Protein AF-X1PNC0-F1 (afdb_monomer)

Sequence (185 aa):
IKYILDLAVHTAISERPGPVLLDIPTNIQKIDIDPDGLEGYQPKPPSYDLALVKEQIDQFIADYKKAERPVILIGGGIWSARAAYLARELGAWLKAPCLPTWNAIDIFTSDYEYYRGRVGTFGGPGRNFAIQNSDLLLAIGTRISGRITGGYVESFARVAKKYIVDVDMALLYPHLQQVRGDVNI

Foldseek 3Di:
DQAVVLVQVCQCQPFDHDHDDDDDDPVRVPDDDDPVPDDHHDDDPDDDPVVVVVVLVVVLVVVLVVWPQEEEEEELQCVSVVNLVVVLVVCVVSVHQYEYEPNCQVSDDPPRPNHPYHAFPPTDPVSQVSQLPTQAYEYAQDLCDCRRCPPCNCSGSVNHQFEYEGSDVCSQDQVSRSRGHPHYD

Solvent-accessible surface area (backbone atoms only — not comparable to full-atom values): 10505 Å² total; per-residue (Å²): 109,52,27,61,52,45,42,45,53,45,57,26,67,39,87,69,61,47,93,70,89,84,88,77,59,68,72,68,74,69,55,88,78,65,76,88,80,51,63,66,54,79,83,76,78,89,84,73,65,63,68,59,49,49,51,53,50,55,51,48,54,59,49,56,75,70,42,90,39,46,35,38,38,37,19,40,42,33,64,80,66,70,35,50,66,58,54,50,49,50,37,62,75,68,68,30,45,33,28,24,29,80,72,22,49,80,63,56,46,95,87,40,89,43,47,57,51,43,39,24,77,91,27,52,70,74,30,45,48,52,47,34,68,12,46,25,36,44,34,36,28,54,80,64,45,61,63,48,43,45,95,54,53,75,55,51,34,58,69,28,52,28,37,36,34,49,82,46,63,66,70,56,37,64,90,68,28,81,66,64,55,79,41,64,77

pLDDT: mean 93.65, std 4.08, range [78.06, 98.62]

Structure (mmCIF, N/CA/C/O backbone):
data_AF-X1PNC0-F1
#
_entry.id   AF-X1PNC0-F1
#
loop_
_atom_site.group_PDB
_atom_site.id
_atom_site.type_symbol
_atom_site.label_atom_id
_atom_site.label_alt_id
_atom_site.label_comp_id
_atom_site.label_asym_id
_atom_site.label_entity_id
_atom_site.label_seq_id
_atom_site.pdbx_PDB_ins_code
_atom_site.Cartn_x
_atom_site.Cartn_y
_atom_site.Cartn_z
_atom_site.occupancy
_atom_site.B_iso_or_equiv
_atom_site.auth_seq_id
_atom_site.auth_comp_id
_atom_site.auth_asym_id
_atom_site.auth_atom_id
_atom_site.pdbx_PDB_model_num
ATOM 1 N N . ILE A 1 1 ? 18.160 1.885 -27.671 1.00 89.88 1 ILE A N 1
ATOM 2 C CA . ILE A 1 1 ? 17.220 0.731 -27.680 1.00 89.88 1 ILE A CA 1
ATOM 3 C C . ILE A 1 1 ? 17.210 0.049 -26.318 1.00 89.88 1 ILE A C 1
ATOM 5 O O . ILE A 1 1 ? 16.198 0.162 -25.640 1.00 89.88 1 ILE A O 1
ATOM 9 N N . LYS A 1 2 ? 18.330 -0.551 -25.881 1.00 94.25 2 LYS A N 1
ATOM 10 C CA . LYS A 1 2 ? 18.452 -1.232 -24.580 1.00 94.25 2 LYS A CA 1
ATOM 11 C C . LYS A 1 2 ? 17.922 -0.407 -23.401 1.00 94.25 2 LYS A C 1
ATOM 13 O O . LYS A 1 2 ? 17.027 -0.877 -22.718 1.00 94.25 2 LYS A O 1
ATOM 18 N N . TYR A 1 3 ? 18.371 0.841 -23.247 1.00 96.25 3 TYR A N 1
ATOM 19 C CA . TYR A 1 3 ? 17.859 1.757 -22.220 1.00 96.25 3 TYR A CA 1
ATOM 20 C C . TYR A 1 3 ? 16.323 1.814 -22.134 1.00 96.25 3 TYR A C 1
ATOM 22 O O . TYR A 1 3 ? 15.767 1.665 -21.055 1.00 96.25 3 TYR A O 1
ATOM 30 N N . ILE A 1 4 ? 15.625 2.009 -23.259 1.00 95.75 4 ILE A N 1
ATOM 31 C CA . ILE A 1 4 ? 14.158 2.149 -23.271 1.00 95.75 4 ILE A CA 1
ATOM 32 C C . ILE A 1 4 ? 13.472 0.823 -22.933 1.00 95.75 4 ILE A C 1
ATOM 34 O O . ILE A 1 4 ? 12.462 0.826 -22.237 1.00 95.75 4 ILE A O 1
ATOM 38 N N . LEU A 1 5 ? 14.023 -0.305 -23.389 1.00 94.75 5 LEU A N 1
ATOM 39 C CA . LEU A 1 5 ? 13.506 -1.630 -23.047 1.00 94.75 5 LEU A CA 1
ATOM 40 C C . LEU A 1 5 ? 13.687 -1.924 -21.553 1.00 94.75 5 LEU A C 1
ATOM 42 O O . LEU A 1 5 ? 12.731 -2.320 -20.891 1.00 94.75 5 LEU A O 1
ATOM 46 N N . ASP A 1 6 ? 14.882 -1.669 -21.018 1.00 96.12 6 ASP A N 1
ATOM 47 C CA . ASP A 1 6 ? 15.197 -1.851 -19.600 1.00 96.12 6 ASP A CA 1
ATOM 48 C C . ASP A 1 6 ? 14.326 -0.926 -18.725 1.00 96.12 6 ASP A C 1
ATOM 50 O O . ASP A 1 6 ? 13.777 -1.370 -17.717 1.00 96.12 6 ASP A O 1
ATOM 54 N N . LEU A 1 7 ? 14.131 0.334 -19.137 1.00 96.00 7 LEU A N 1
ATOM 55 C CA . LEU A 1 7 ? 13.221 1.276 -18.480 1.00 96.00 7 LEU A CA 1
ATOM 56 C C . LEU A 1 7 ? 11.776 0.771 -18.513 1.00 96.00 7 LEU A C 1
ATOM 58 O O . LEU A 1 7 ? 11.107 0.803 -17.489 1.00 96.00 7 LEU A O 1
ATOM 62 N N . ALA A 1 8 ? 11.295 0.277 -19.656 1.00 96.62 8 ALA A N 1
ATOM 63 C CA . ALA A 1 8 ? 9.932 -0.230 -19.782 1.00 96.62 8 ALA A C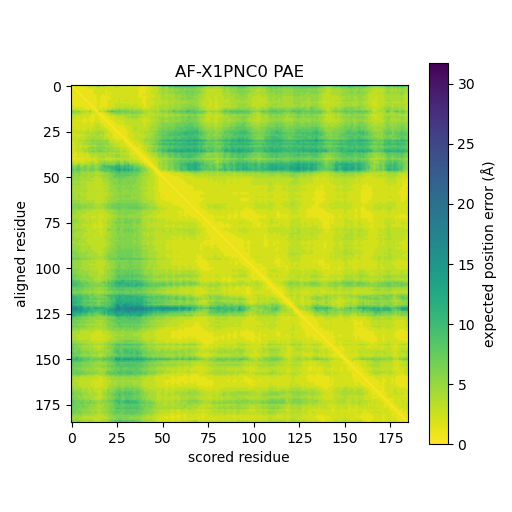A 1
ATOM 64 C C . ALA A 1 8 ? 9.682 -1.437 -18.872 1.00 96.62 8 ALA A C 1
ATOM 66 O O . ALA A 1 8 ? 8.660 -1.488 -18.189 1.00 96.62 8 ALA A O 1
ATOM 67 N N . VAL A 1 9 ? 10.631 -2.381 -18.823 1.00 96.06 9 VAL A N 1
ATOM 68 C CA . VAL A 1 9 ? 10.573 -3.511 -17.888 1.00 96.06 9 VAL A CA 1
ATOM 69 C C . VAL A 1 9 ? 10.583 -3.000 -16.455 1.00 96.06 9 VAL A C 1
ATOM 71 O O . VAL A 1 9 ? 9.735 -3.415 -15.671 1.00 96.06 9 VAL A O 1
ATOM 74 N N . HIS A 1 10 ? 11.498 -2.085 -16.119 1.00 94.81 10 HIS A N 1
ATOM 75 C CA . HIS A 1 10 ? 11.589 -1.514 -14.781 1.00 94.81 10 HIS A CA 1
ATOM 76 C C . HIS A 1 10 ? 10.267 -0.860 -14.363 1.00 94.81 10 HIS A C 1
ATOM 78 O O . HIS A 1 10 ? 9.706 -1.260 -13.350 1.00 94.81 10 HIS A O 1
ATOM 84 N N . THR A 1 11 ? 9.725 0.057 -15.166 1.00 93.12 11 THR A N 1
ATOM 85 C CA . THR A 1 11 ? 8.446 0.737 -14.910 1.00 93.12 11 THR A CA 1
ATOM 86 C C . THR A 1 11 ? 7.276 -0.238 -14.784 1.00 93.12 11 THR A C 1
ATOM 88 O O . THR A 1 11 ? 6.377 -0.008 -13.982 1.00 93.12 11 THR A O 1
ATOM 91 N N . ALA A 1 12 ? 7.269 -1.340 -15.540 1.00 95.12 12 ALA A N 1
ATOM 92 C CA . ALA A 1 12 ? 6.191 -2.322 -15.463 1.00 95.12 12 ALA A CA 1
ATOM 93 C C . ALA A 1 12 ? 6.165 -3.098 -14.134 1.00 95.12 12 ALA A C 1
ATOM 95 O O . ALA A 1 12 ? 5.108 -3.603 -13.747 1.00 95.12 12 ALA A O 1
ATOM 96 N N . ILE A 1 13 ? 7.309 -3.218 -13.447 1.00 91.94 13 ILE A N 1
ATOM 97 C CA . ILE A 1 13 ? 7.470 -4.091 -12.271 1.00 91.94 13 ILE A CA 1
ATOM 98 C C . ILE A 1 13 ? 7.859 -3.360 -10.980 1.00 91.94 13 ILE A C 1
ATOM 100 O O . ILE A 1 13 ? 7.823 -3.984 -9.919 1.00 91.94 13 ILE A O 1
ATOM 104 N N . SER A 1 14 ? 8.266 -2.091 -11.042 1.00 88.94 14 SER A N 1
ATOM 105 C CA . SER A 1 14 ? 8.662 -1.296 -9.875 1.00 88.94 14 SER A CA 1
ATOM 106 C C . SER A 1 14 ? 7.495 -0.493 -9.299 1.00 88.94 14 SER A C 1
ATOM 108 O O . SER A 1 14 ? 6.485 -0.290 -9.969 1.00 88.94 14 SER A O 1
ATOM 110 N N . GLU A 1 15 ? 7.633 -0.072 -8.034 1.00 84.69 15 GLU A N 1
ATOM 111 C CA . GLU A 1 15 ? 6.670 0.738 -7.265 1.00 84.69 15 GLU A CA 1
ATOM 112 C C . GLU A 1 15 ? 5.231 0.206 -7.331 1.00 84.69 15 GLU A C 1
ATOM 114 O O . GLU A 1 15 ? 4.815 -0.616 -6.509 1.00 84.69 15 GLU A O 1
ATOM 119 N N . ARG A 1 16 ? 4.483 0.651 -8.344 1.00 87.81 16 ARG A N 1
ATOM 120 C CA . ARG A 1 16 ? 3.124 0.241 -8.659 1.00 87.81 16 ARG A CA 1
ATOM 121 C C . ARG A 1 16 ? 3.086 -0.472 -10.020 1.00 87.81 16 ARG A C 1
ATOM 123 O O . ARG A 1 16 ? 2.829 0.177 -11.036 1.00 87.81 16 ARG A O 1
ATOM 130 N N . PRO A 1 17 ? 3.262 -1.809 -10.038 1.00 90.38 17 PRO A N 1
ATOM 131 C CA . PRO A 1 17 ? 3.319 -2.590 -11.267 1.00 90.38 17 PRO A CA 1
ATOM 132 C C . PRO A 1 17 ? 2.088 -2.415 -12.159 1.00 90.38 17 PRO A C 1
ATOM 134 O O . PRO A 1 17 ? 0.948 -2.348 -11.681 1.00 90.38 17 PRO A O 1
ATOM 137 N N . GLY A 1 18 ? 2.316 -2.399 -13.469 1.00 92.56 18 GLY A N 1
ATOM 138 C CA . GLY A 1 18 ? 1.277 -2.171 -14.464 1.00 92.56 18 GLY A CA 1
ATOM 139 C C . GLY A 1 18 ? 1.774 -2.341 -15.901 1.00 92.56 18 GLY A C 1
ATOM 140 O O . GLY A 1 18 ? 2.966 -2.524 -16.136 1.00 92.56 18 GLY A O 1
ATOM 141 N N . PRO A 1 19 ? 0.862 -2.318 -16.885 1.00 96.00 19 PRO A N 1
ATOM 142 C CA . PRO A 1 19 ? 1.237 -2.451 -18.285 1.00 96.00 19 PRO A CA 1
ATOM 143 C C . PRO A 1 19 ? 2.011 -1.221 -18.774 1.00 96.00 19 PRO A C 1
ATOM 145 O O . PRO A 1 19 ? 1.644 -0.086 -18.471 1.00 96.00 19 PRO A O 1
ATOM 148 N N . VAL A 1 20 ? 3.030 -1.459 -19.601 1.00 96.88 20 VAL A N 1
ATOM 149 C CA . VAL A 1 20 ? 3.777 -0.423 -20.324 1.00 96.88 20 VAL A CA 1
ATOM 150 C C . VAL A 1 20 ? 3.598 -0.652 -21.819 1.00 96.88 20 VAL A C 1
ATOM 152 O O . VAL A 1 20 ? 3.783 -1.765 -22.310 1.00 96.88 20 VAL A O 1
ATOM 155 N N . LEU A 1 21 ? 3.221 0.402 -22.541 1.00 96.88 21 LEU A N 1
ATOM 156 C CA . LEU A 1 21 ? 3.116 0.392 -23.996 1.00 96.88 21 LEU A CA 1
ATOM 157 C C . LEU A 1 21 ? 4.391 0.986 -24.596 1.00 96.88 21 LEU A C 1
ATOM 159 O O . LEU A 1 21 ? 4.780 2.099 -24.247 1.00 96.88 21 LEU A O 1
ATOM 163 N N . LEU A 1 22 ? 5.002 0.256 -25.524 1.00 95.81 22 LEU A N 1
ATOM 164 C CA . LEU A 1 22 ? 6.093 0.746 -26.356 1.00 95.81 22 LEU A CA 1
ATOM 165 C C . LEU A 1 22 ? 5.618 0.830 -27.800 1.00 95.81 22 LEU A C 1
ATOM 167 O O . LEU A 1 22 ? 5.148 -0.162 -28.353 1.00 95.81 22 LEU A O 1
ATOM 171 N N . ASP A 1 23 ? 5.786 1.999 -28.405 1.00 96.12 23 ASP A N 1
ATOM 172 C CA . ASP A 1 23 ? 5.627 2.181 -29.842 1.00 96.12 23 ASP A CA 1
ATOM 173 C C . ASP A 1 23 ? 7.016 2.326 -30.472 1.00 96.12 23 ASP A C 1
ATOM 175 O O . ASP A 1 23 ? 7.804 3.188 -30.074 1.00 96.12 23 ASP A O 1
ATOM 179 N N . ILE A 1 24 ? 7.354 1.429 -31.400 1.00 94.12 24 ILE A N 1
ATOM 180 C CA . ILE A 1 24 ? 8.693 1.338 -31.989 1.00 94.12 24 ILE A CA 1
ATOM 181 C C . ILE A 1 24 ? 8.567 1.550 -33.499 1.00 94.12 24 ILE A C 1
ATOM 183 O O . ILE A 1 24 ? 8.050 0.673 -34.193 1.00 94.12 24 ILE A O 1
ATOM 187 N N . PRO A 1 25 ? 9.082 2.661 -34.048 1.00 95.94 25 PRO A N 1
ATOM 188 C CA . PRO A 1 25 ? 9.041 2.918 -35.483 1.00 95.94 25 PRO A CA 1
ATOM 189 C C . PRO A 1 25 ? 9.730 1.817 -36.303 1.00 95.94 25 PRO A C 1
ATOM 191 O O . PRO A 1 25 ? 10.791 1.312 -35.932 1.00 95.94 25 PRO A O 1
ATOM 194 N N . THR A 1 26 ? 9.170 1.466 -37.464 1.00 97.12 26 THR A N 1
ATOM 195 C CA . THR A 1 26 ? 9.672 0.360 -38.302 1.00 97.12 26 THR A CA 1
ATOM 196 C C . THR A 1 26 ? 11.120 0.547 -38.763 1.00 97.12 26 THR A C 1
ATOM 198 O O . THR A 1 26 ? 11.843 -0.433 -38.910 1.00 97.12 26 THR A O 1
ATOM 201 N N . ASN A 1 27 ? 11.573 1.784 -38.982 1.00 95.88 27 ASN A N 1
ATOM 202 C CA . ASN A 1 27 ? 12.969 2.061 -39.334 1.00 95.88 27 ASN A CA 1
ATOM 203 C C . ASN A 1 27 ? 13.937 1.710 -38.192 1.00 95.88 27 ASN A C 1
ATOM 205 O O . AS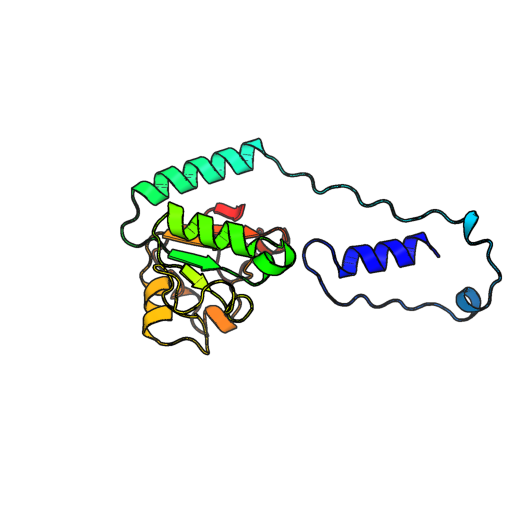N A 1 27 ? 15.034 1.241 -38.466 1.00 95.88 27 ASN A O 1
ATOM 209 N N . ILE A 1 28 ? 13.519 1.877 -36.932 1.00 93.44 28 ILE A N 1
ATOM 210 C CA . ILE A 1 28 ? 14.301 1.471 -35.755 1.00 93.44 28 ILE A CA 1
ATOM 211 C C . ILE A 1 28 ? 14.261 -0.048 -35.565 1.00 93.44 28 ILE A C 1
ATOM 213 O O . ILE A 1 28 ? 15.242 -0.628 -35.125 1.00 93.44 28 ILE A O 1
ATOM 217 N N . GLN A 1 29 ? 13.162 -0.715 -35.928 1.00 92.44 29 GLN A N 1
ATOM 218 C CA . GLN A 1 29 ? 13.077 -2.182 -35.853 1.00 92.44 29 GLN A CA 1
ATOM 219 C C . GLN A 1 29 ? 13.965 -2.898 -36.882 1.00 92.44 29 GLN A C 1
ATOM 221 O O . GLN A 1 29 ? 14.317 -4.055 -36.681 1.00 92.44 29 GLN A O 1
ATOM 226 N N . LYS A 1 30 ? 14.280 -2.239 -38.003 1.00 95.75 30 LYS A N 1
ATOM 227 C CA . LYS A 1 30 ? 15.013 -2.829 -39.136 1.00 95.75 30 LYS A CA 1
ATOM 228 C C . LYS A 1 30 ? 16.506 -2.508 -39.156 1.00 95.75 30 LYS A C 1
ATOM 230 O O . LYS A 1 30 ? 17.195 -2.993 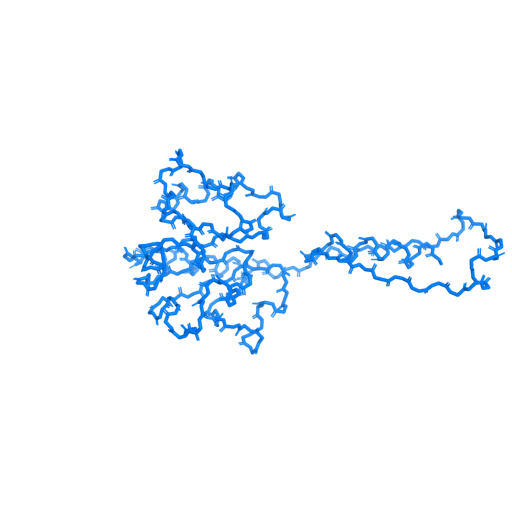-40.046 1.00 95.75 30 LYS A O 1
ATOM 235 N N . ILE A 1 31 ? 16.982 -1.644 -38.265 1.00 95.06 31 ILE A N 1
ATOM 236 C CA . ILE A 1 31 ? 18.391 -1.256 -38.234 1.00 95.06 31 ILE A CA 1
ATOM 237 C C . ILE A 1 31 ? 19.216 -2.346 -37.544 1.00 95.06 31 ILE A C 1
ATOM 239 O O . ILE A 1 31 ? 18.822 -2.849 -36.492 1.00 95.06 31 ILE A O 1
ATOM 243 N N . ASP A 1 32 ? 20.367 -2.682 -38.120 1.00 95.44 32 ASP A N 1
ATOM 244 C CA . ASP A 1 32 ? 21.346 -3.531 -37.447 1.00 95.44 32 ASP A CA 1
ATOM 245 C C . ASP A 1 32 ? 21.992 -2.759 -36.292 1.00 95.44 32 ASP A C 1
ATOM 247 O O . ASP A 1 32 ? 22.323 -1.575 -36.411 1.00 95.44 32 ASP A O 1
ATOM 251 N N . ILE A 1 33 ? 22.167 -3.434 -35.160 1.00 92.94 33 ILE A N 1
ATOM 252 C CA . ILE A 1 33 ? 22.773 -2.870 -33.955 1.00 92.94 33 ILE A CA 1
ATOM 253 C C . ILE A 1 33 ? 23.813 -3.826 -33.390 1.00 92.94 33 ILE A C 1
ATOM 255 O O . ILE A 1 33 ? 23.684 -5.038 -33.534 1.00 92.94 33 ILE A O 1
ATOM 259 N N . ASP A 1 34 ? 24.800 -3.267 -32.697 1.00 95.38 34 ASP A N 1
ATOM 260 C CA . ASP A 1 34 ? 25.672 -4.004 -31.786 1.00 95.38 34 ASP A CA 1
ATOM 261 C C . ASP A 1 34 ? 25.021 -4.019 -30.387 1.00 95.38 34 ASP A C 1
ATOM 263 O O . ASP A 1 34 ? 24.960 -2.963 -29.749 1.00 95.38 34 ASP A O 1
ATOM 267 N N . PRO A 1 35 ? 24.479 -5.156 -29.906 1.00 90.75 35 PRO A N 1
ATOM 268 C CA . PRO A 1 35 ? 23.802 -5.222 -28.612 1.00 90.75 35 PRO A CA 1
ATOM 269 C C . PRO A 1 35 ? 24.731 -4.962 -27.423 1.00 90.75 35 PRO A C 1
ATOM 271 O O . PRO A 1 35 ? 24.269 -4.431 -26.409 1.00 90.75 35 PRO A O 1
ATOM 274 N N . ASP A 1 36 ? 26.012 -5.312 -27.550 1.00 93.75 36 ASP A N 1
ATOM 275 C CA . ASP A 1 36 ? 26.991 -5.227 -26.463 1.00 93.75 36 ASP A CA 1
ATOM 276 C C . ASP A 1 36 ? 27.461 -3.782 -26.238 1.00 93.75 36 ASP A C 1
ATOM 278 O O . ASP A 1 36 ? 27.840 -3.408 -25.128 1.00 93.75 36 ASP A O 1
ATOM 282 N N . GLY A 1 37 ? 27.362 -2.936 -27.268 1.00 93.69 37 GLY A N 1
ATOM 283 C CA . GLY A 1 37 ? 27.675 -1.507 -27.203 1.00 93.69 37 GLY A CA 1
ATOM 284 C C . GLY A 1 37 ? 26.554 -0.614 -26.652 1.00 93.69 37 GLY A C 1
ATOM 285 O O . GLY A 1 37 ? 26.721 0.606 -26.595 1.00 93.69 37 GLY A O 1
ATOM 286 N N . LEU A 1 38 ? 25.394 -1.167 -26.277 1.00 94.25 38 LEU A N 1
ATOM 287 C CA . LEU A 1 38 ? 24.247 -0.366 -25.840 1.00 94.25 38 LEU A CA 1
ATOM 288 C C . LEU A 1 38 ? 24.252 -0.082 -24.335 1.00 94.25 38 LEU A C 1
ATOM 290 O O . LEU A 1 38 ? 24.338 -0.984 -23.505 1.00 94.25 38 LEU A O 1
ATOM 294 N N . GLU A 1 39 ? 24.005 1.178 -23.977 1.00 95.62 39 GLU A N 1
ATOM 295 C CA . GLU A 1 39 ? 23.781 1.572 -22.587 1.00 95.62 39 GLU A CA 1
ATOM 296 C C . GLU A 1 39 ? 22.411 1.078 -22.083 1.00 95.62 39 GLU A C 1
ATOM 298 O O . GLU A 1 39 ? 21.371 1.249 -22.736 1.00 95.62 39 GLU A O 1
ATOM 303 N N . GLY A 1 40 ? 22.424 0.431 -20.916 1.00 95.44 40 GLY A N 1
ATOM 304 C CA . GLY A 1 40 ? 21.229 -0.024 -20.207 1.00 95.44 40 GLY A CA 1
ATOM 305 C C . GLY A 1 40 ? 20.684 1.020 -19.241 1.00 95.44 40 GLY A C 1
ATOM 306 O O . GLY A 1 40 ?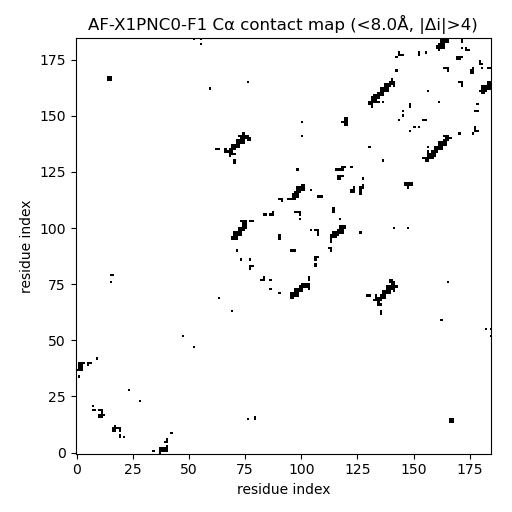 21.400 1.913 -18.792 1.00 95.44 40 GLY A O 1
ATOM 307 N N . TYR A 1 41 ? 19.408 0.891 -18.889 1.00 96.25 41 TYR A N 1
ATOM 308 C CA . TYR A 1 41 ? 18.830 1.710 -17.827 1.00 96.25 41 TYR A CA 1
ATOM 309 C C . TYR A 1 41 ? 19.314 1.209 -16.462 1.00 96.25 41 TYR A C 1
ATOM 311 O O . TYR A 1 41 ? 19.214 0.021 -16.158 1.00 96.25 41 TYR A O 1
ATOM 319 N N . GLN A 1 42 ? 19.820 2.124 -15.635 1.00 94.38 42 GLN A N 1
ATOM 320 C CA . GLN A 1 42 ? 20.235 1.843 -14.263 1.00 94.38 42 GLN A CA 1
ATOM 321 C C . GLN A 1 42 ? 19.222 2.468 -13.295 1.00 94.38 42 GLN A C 1
ATOM 323 O O . GLN A 1 42 ? 19.197 3.698 -13.160 1.00 94.38 42 GLN A O 1
ATOM 328 N N . PRO A 1 43 ? 18.363 1.666 -12.639 1.00 89.94 43 PRO A N 1
ATOM 329 C CA . PRO A 1 43 ? 17.396 2.193 -11.690 1.00 89.94 43 PRO A CA 1
ATOM 330 C C . PRO A 1 43 ? 18.108 2.820 -10.496 1.00 89.94 43 PRO A C 1
ATOM 332 O O . PRO A 1 43 ? 19.052 2.255 -9.940 1.00 89.94 43 PRO A O 1
ATOM 335 N N . LYS A 1 44 ? 17.622 3.984 -10.065 1.00 87.12 44 LYS A N 1
ATOM 336 C CA . LYS A 1 44 ? 18.033 4.548 -8.780 1.00 87.12 44 LYS A CA 1
ATOM 337 C C . LYS A 1 44 ? 17.245 3.841 -7.677 1.00 87.12 44 LYS A C 1
ATOM 339 O O . LYS A 1 44 ? 16.034 3.685 -7.832 1.00 87.12 44 LYS A O 1
ATOM 344 N N . PRO A 1 45 ? 17.892 3.409 -6.581 1.00 81.00 45 PRO A N 1
ATOM 345 C CA . PRO A 1 45 ? 17.151 2.886 -5.446 1.00 81.00 45 PRO A CA 1
ATOM 346 C C . PRO A 1 45 ? 16.209 3.977 -4.919 1.00 81.00 45 PRO A C 1
ATOM 348 O O . PRO A 1 45 ? 16.587 5.156 -4.929 1.00 81.00 45 PRO A O 1
ATOM 351 N N . PRO A 1 46 ? 15.000 3.613 -4.467 1.00 78.50 46 PRO A N 1
ATOM 352 C CA . PRO A 1 46 ? 14.119 4.579 -3.840 1.00 78.50 46 PRO A CA 1
ATOM 353 C C . PRO A 1 46 ? 14.810 5.170 -2.607 1.00 78.50 46 PRO A C 1
ATOM 355 O O . PRO A 1 46 ? 15.502 4.471 -1.861 1.00 78.50 46 PRO A O 1
ATOM 358 N N . SER A 1 47 ? 14.646 6.476 -2.419 1.00 84.19 47 SER A N 1
ATOM 359 C CA . SER A 1 47 ? 15.164 7.196 -1.262 1.00 84.19 47 SER A CA 1
ATOM 360 C C . SER A 1 47 ? 13.990 7.593 -0.383 1.00 84.19 47 SER A C 1
ATOM 362 O O . SER A 1 47 ? 13.075 8.273 -0.840 1.00 84.19 47 SER A O 1
ATOM 364 N N . TYR A 1 48 ? 14.029 7.146 0.867 1.00 85.88 48 TYR A N 1
ATOM 365 C CA . TYR A 1 48 ? 13.044 7.482 1.885 1.00 85.88 48 TYR A CA 1
ATOM 366 C C . TYR A 1 48 ? 13.724 8.290 2.984 1.00 85.88 48 TYR A C 1
ATOM 368 O O . TYR A 1 48 ? 14.863 7.994 3.360 1.00 85.88 48 TYR A O 1
ATOM 376 N N . ASP A 1 49 ? 13.017 9.272 3.536 1.00 92.81 49 ASP A N 1
ATOM 377 C CA . ASP A 1 49 ? 13.440 9.920 4.773 1.00 92.81 49 ASP A CA 1
ATOM 378 C C . ASP A 1 49 ? 13.172 8.968 5.947 1.00 92.81 49 ASP A C 1
ATOM 380 O O . ASP A 1 49 ? 12.092 8.939 6.535 1.00 92.81 49 ASP A O 1
ATOM 384 N N . LEU A 1 50 ? 14.164 8.133 6.264 1.00 93.31 50 LEU A N 1
ATOM 385 C CA . LEU A 1 50 ? 14.046 7.127 7.320 1.00 93.31 50 LEU A CA 1
ATOM 386 C C . LEU A 1 50 ? 13.858 7.744 8.712 1.00 93.31 50 LEU A C 1
ATOM 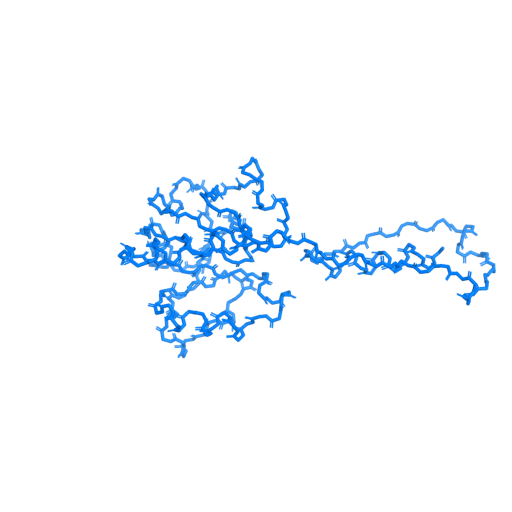388 O O . LEU A 1 50 ? 13.304 7.083 9.591 1.00 93.31 50 LEU A O 1
ATOM 392 N N . ALA A 1 51 ? 14.309 8.985 8.926 1.00 96.75 51 ALA A N 1
ATOM 393 C CA . ALA A 1 51 ? 14.095 9.680 10.189 1.00 96.75 51 ALA A CA 1
ATOM 394 C C . ALA A 1 51 ? 12.619 10.068 10.335 1.00 96.75 51 ALA A C 1
ATOM 396 O O . ALA A 1 51 ? 12.016 9.769 11.367 1.00 96.75 51 ALA A O 1
ATOM 397 N N . LEU A 1 52 ? 12.026 10.626 9.273 1.00 96.06 52 LEU A N 1
ATOM 398 C CA . LEU A 1 52 ? 10.597 10.934 9.224 1.00 96.06 52 LEU A CA 1
ATOM 399 C C . LEU A 1 52 ? 9.736 9.670 9.351 1.00 96.06 52 LEU A C 1
ATOM 401 O O . LEU A 1 52 ? 8.821 9.633 10.170 1.00 96.06 52 LEU A O 1
ATOM 405 N N . VAL A 1 53 ? 10.058 8.605 8.607 1.00 96.12 53 VAL A N 1
ATOM 406 C CA . VAL A 1 53 ? 9.331 7.325 8.697 1.00 96.12 53 VAL A CA 1
ATOM 407 C C . VAL A 1 53 ? 9.376 6.778 10.125 1.00 96.12 53 VAL A C 1
ATOM 409 O O . VAL A 1 53 ? 8.358 6.329 10.653 1.00 96.12 53 VAL A O 1
ATOM 412 N N . LYS A 1 54 ? 10.535 6.852 10.792 1.00 97.44 54 LYS A N 1
ATOM 413 C CA . LYS A 1 54 ? 10.661 6.428 12.190 1.00 97.44 54 LYS A CA 1
ATOM 414 C C . LYS A 1 54 ? 9.781 7.270 13.120 1.00 97.44 54 LYS A C 1
ATOM 416 O O . LYS A 1 54 ? 9.098 6.696 13.963 1.00 97.44 54 LYS A O 1
ATOM 421 N N . GLU A 1 55 ? 9.768 8.593 12.964 1.00 98.25 55 GLU A N 1
ATOM 422 C CA . GLU A 1 55 ? 8.903 9.487 13.747 1.00 98.25 55 GLU A CA 1
ATOM 423 C C . GLU A 1 55 ? 7.418 9.133 13.568 1.00 98.25 55 GLU A C 1
ATOM 425 O O . GLU A 1 55 ? 6.674 9.015 14.543 1.00 98.25 55 GLU A O 1
ATOM 430 N N . GLN A 1 56 ? 6.988 8.885 12.329 1.00 98.12 56 GLN A N 1
ATOM 431 C CA . GLN A 1 56 ? 5.609 8.511 12.015 1.00 98.12 56 GLN A CA 1
ATOM 432 C C . GLN A 1 56 ? 5.223 7.148 12.606 1.00 98.12 56 GLN A C 1
ATOM 434 O O . GLN A 1 56 ? 4.101 6.988 13.094 1.00 98.12 56 GLN A O 1
ATOM 439 N N . ILE A 1 57 ? 6.148 6.180 12.610 1.00 97.75 57 ILE A N 1
ATOM 440 C CA . ILE A 1 57 ? 5.964 4.878 13.267 1.00 97.75 57 ILE A CA 1
ATOM 441 C C . ILE A 1 57 ? 5.880 5.045 14.790 1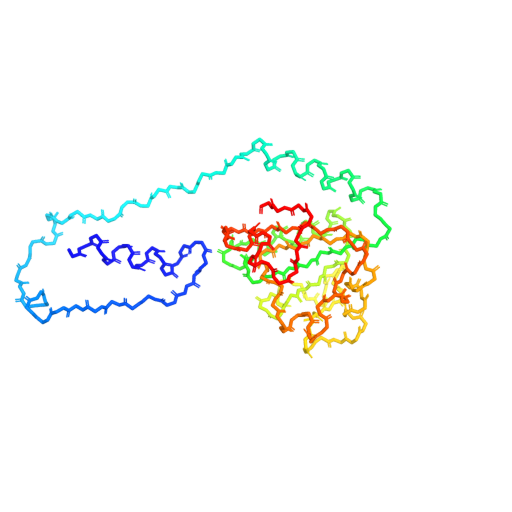.00 97.75 57 ILE A C 1
ATOM 443 O O . ILE A 1 57 ? 4.984 4.473 15.412 1.00 97.75 57 ILE A O 1
ATOM 447 N N . ASP A 1 58 ? 6.754 5.847 15.401 1.00 98.25 58 ASP A N 1
ATOM 448 C CA . ASP A 1 58 ? 6.720 6.119 16.844 1.00 98.25 58 ASP A CA 1
ATOM 449 C C . ASP A 1 58 ? 5.386 6.784 17.242 1.00 98.25 58 ASP A C 1
ATOM 451 O O . ASP A 1 58 ? 4.752 6.397 18.231 1.00 98.25 58 ASP A O 1
ATOM 455 N N . GLN A 1 59 ? 4.904 7.721 16.419 1.00 98.62 59 GLN A N 1
ATOM 456 C CA . GLN A 1 59 ? 3.600 8.362 16.578 1.00 98.62 59 GLN A CA 1
ATOM 457 C C . GLN A 1 59 ? 2.445 7.359 16.420 1.00 98.62 59 GLN A C 1
ATOM 459 O O . GLN A 1 59 ? 1.521 7.367 17.235 1.00 98.62 59 GLN A O 1
ATOM 464 N N . PHE A 1 60 ? 2.499 6.464 15.425 1.00 98.56 60 PHE A N 1
ATOM 465 C CA . PHE A 1 60 ? 1.523 5.378 15.276 1.00 98.56 60 PHE A CA 1
ATOM 466 C C . PHE A 1 60 ? 1.472 4.497 16.527 1.00 98.56 60 PHE A C 1
ATOM 468 O O . PHE A 1 60 ? 0.390 4.231 17.039 1.00 98.56 60 PHE A O 1
ATOM 475 N N . ILE A 1 61 ? 2.624 4.080 17.061 1.00 98.12 61 ILE A N 1
ATOM 476 C CA . ILE A 1 61 ? 2.697 3.235 18.262 1.00 98.12 61 ILE A CA 1
ATOM 477 C C . ILE A 1 61 ? 2.089 3.953 19.477 1.00 98.12 61 ILE A C 1
ATOM 479 O O . ILE A 1 61 ? 1.402 3.324 20.288 1.00 98.12 61 ILE A O 1
ATOM 483 N N . ALA A 1 62 ? 2.324 5.260 19.621 1.00 98.44 62 ALA A N 1
ATOM 484 C CA . ALA A 1 62 ? 1.751 6.057 20.703 1.00 98.44 62 ALA A CA 1
ATOM 485 C C . ALA A 1 62 ? 0.219 6.154 20.618 1.00 98.44 62 ALA A C 1
ATOM 487 O O . ALA A 1 62 ? -0.453 6.064 21.650 1.00 98.44 62 ALA A O 1
ATOM 488 N N . ASP A 1 63 ? -0.330 6.306 19.413 1.00 98.50 63 ASP A N 1
ATOM 489 C CA . ASP A 1 63 ? -1.778 6.361 19.192 1.00 98.50 63 ASP A CA 1
ATOM 490 C C . ASP A 1 63 ? -2.423 4.976 19.282 1.00 98.50 63 ASP A C 1
ATOM 492 O O . ASP A 1 63 ? -3.484 4.831 19.884 1.00 98.50 63 ASP A O 1
ATOM 496 N N . TYR A 1 64 ? -1.739 3.936 18.801 1.00 98.44 64 TYR A N 1
ATOM 497 C CA . TYR A 1 64 ? -2.164 2.543 18.918 1.00 98.44 64 TYR A CA 1
ATOM 498 C C . TYR A 1 64 ? -2.388 2.128 20.372 1.00 98.44 64 TYR A C 1
ATOM 500 O O . TYR A 1 64 ? -3.391 1.498 20.688 1.00 98.44 64 TYR A O 1
ATOM 508 N N . LYS A 1 65 ? -1.501 2.544 21.284 1.00 97.88 65 LYS A N 1
ATOM 509 C CA . LYS A 1 65 ? -1.640 2.277 22.727 1.00 97.88 65 LYS A CA 1
ATOM 510 C C . LYS A 1 65 ? -2.874 2.924 23.368 1.00 97.88 65 LYS A C 1
ATOM 512 O O . LYS A 1 65 ? -3.252 2.512 24.460 1.00 97.88 65 LYS A O 1
ATOM 517 N N . LYS A 1 66 ? -3.457 3.947 22.737 1.00 98.12 66 LYS A N 1
ATOM 518 C CA . LYS A 1 66 ? -4.646 4.668 23.221 1.00 98.12 66 LYS A CA 1
ATOM 519 C C . LYS A 1 66 ? -5.927 4.248 22.497 1.00 98.12 66 LYS A C 1
ATOM 521 O O . LYS A 1 66 ? -7.006 4.596 22.962 1.00 98.12 66 LYS A O 1
ATOM 526 N N . ALA A 1 67 ? -5.806 3.561 21.364 1.00 98.19 67 ALA A N 1
ATOM 527 C CA . ALA A 1 67 ? -6.934 3.145 20.548 1.00 98.19 67 ALA A CA 1
ATOM 528 C C . ALA A 1 67 ? -7.715 2.015 21.232 1.00 98.19 67 ALA A C 1
ATOM 530 O O . ALA A 1 67 ? -7.140 1.023 21.681 1.00 98.19 67 ALA A O 1
ATOM 531 N N . GLU A 1 68 ? -9.037 2.140 21.268 1.00 97.75 68 GLU A N 1
ATOM 532 C CA . GLU A 1 68 ? -9.946 1.108 21.766 1.00 97.75 68 GLU A CA 1
ATOM 533 C C . GLU A 1 68 ? -10.377 0.152 20.649 1.00 97.75 68 GLU A C 1
ATOM 535 O O . GLU A 1 68 ? -10.689 -1.013 20.901 1.00 97.75 68 GLU A O 1
ATOM 540 N N . ARG A 1 69 ? -10.430 0.638 19.402 1.00 97.19 69 ARG A N 1
ATOM 541 C CA . ARG A 1 69 ? -10.925 -0.107 18.236 1.00 97.19 69 ARG A CA 1
ATOM 542 C C . ARG A 1 69 ? -9.977 0.030 17.032 1.00 97.19 69 ARG A C 1
ATOM 544 O O . ARG A 1 69 ? -10.436 0.431 15.954 1.00 97.19 69 ARG A O 1
ATOM 551 N N . PRO A 1 70 ? -8.680 -0.319 17.171 1.00 97.88 70 PRO A N 1
ATOM 552 C CA . PRO A 1 70 ? -7.742 -0.239 16.065 1.00 97.88 70 PRO A CA 1
ATOM 553 C C . PRO A 1 70 ? -8.056 -1.288 14.996 1.00 97.88 70 PRO A C 1
ATOM 555 O O . PRO A 1 70 ? -8.468 -2.410 15.290 1.00 97.88 70 PRO A O 1
ATOM 558 N N . VAL A 1 71 ? -7.824 -0.932 13.738 1.00 97.31 71 VAL A N 1
ATOM 559 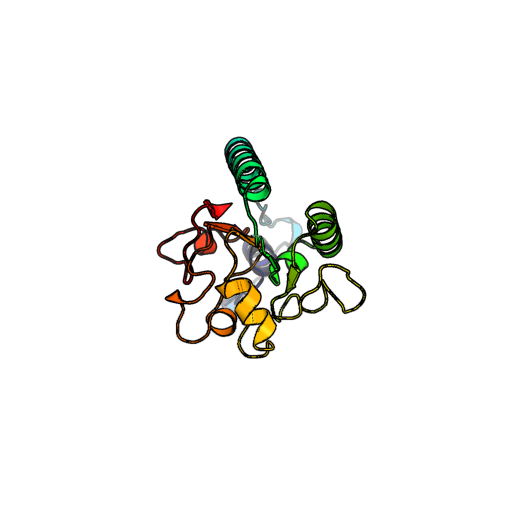C CA . VAL A 1 71 ? -8.043 -1.803 12.583 1.00 97.31 71 VAL A CA 1
ATOM 560 C C . VAL A 1 71 ? -6.853 -1.727 11.632 1.00 97.31 71 VAL A C 1
ATOM 562 O O . VAL A 1 71 ? -6.366 -0.641 11.320 1.00 97.31 71 VAL A O 1
ATOM 565 N N . ILE A 1 72 ? -6.431 -2.884 11.117 1.00 97.62 72 ILE A N 1
ATOM 566 C CA . ILE A 1 72 ? -5.412 -2.998 10.071 1.00 97.62 72 ILE A CA 1
ATOM 567 C C . ILE A 1 72 ? -6.096 -3.379 8.756 1.00 97.62 72 ILE A C 1
ATOM 569 O O . ILE A 1 72 ? -6.712 -4.441 8.640 1.00 97.62 72 ILE A O 1
ATOM 573 N N . LEU A 1 73 ? -5.979 -2.515 7.751 1.00 97.06 73 LEU A N 1
ATOM 574 C CA . LEU A 1 73 ? -6.465 -2.741 6.395 1.00 97.06 73 LEU A CA 1
ATOM 575 C C . LEU A 1 73 ? -5.293 -3.096 5.481 1.00 97.06 73 LEU A C 1
ATOM 577 O O . LEU A 1 73 ? -4.430 -2.262 5.216 1.00 97.06 73 LEU A O 1
ATOM 581 N N . ILE A 1 74 ? -5.299 -4.314 4.945 1.00 96.56 74 ILE A N 1
ATOM 582 C CA . ILE A 1 74 ? -4.222 -4.797 4.077 1.00 96.56 74 ILE A CA 1
ATOM 583 C C . ILE A 1 74 ? -4.646 -4.805 2.607 1.00 96.56 74 ILE A C 1
ATOM 585 O O . ILE A 1 74 ? -5.638 -5.431 2.216 1.00 96.56 74 ILE A O 1
ATOM 589 N N . GLY A 1 75 ? -3.881 -4.094 1.783 1.00 95.75 75 GLY A N 1
ATOM 590 C CA . GLY A 1 75 ? -4.045 -4.018 0.339 1.00 95.75 75 GLY A CA 1
ATOM 591 C C . GLY A 1 75 ? -3.150 -4.965 -0.453 1.00 95.75 75 GLY A C 1
ATOM 592 O O . GLY A 1 75 ? -2.261 -5.624 0.082 1.00 95.75 75 GLY A O 1
ATOM 593 N N . GLY A 1 76 ? -3.383 -5.003 -1.766 1.00 94.81 76 GLY A N 1
ATOM 594 C CA . GLY A 1 76 ? -2.592 -5.816 -2.697 1.00 94.81 76 GLY A CA 1
ATOM 595 C C . GLY A 1 76 ? -1.120 -5.400 -2.799 1.00 94.81 76 GLY A C 1
ATOM 596 O O . GLY A 1 76 ? -0.307 -6.202 -3.246 1.00 94.81 76 GLY A O 1
ATOM 597 N N . GLY A 1 77 ? -0.748 -4.198 -2.338 1.00 95.06 77 GLY A N 1
ATOM 598 C CA . GLY A 1 77 ? 0.650 -3.760 -2.290 1.00 95.06 77 GLY A CA 1
ATOM 599 C C . GLY A 1 77 ? 1.545 -4.672 -1.442 1.00 95.06 77 GLY A C 1
ATOM 600 O O . GLY A 1 77 ? 2.732 -4.787 -1.728 1.00 95.06 77 GLY A O 1
ATOM 601 N N . ILE A 1 78 ? 0.982 -5.410 -0.474 1.00 96.00 78 ILE A N 1
ATOM 602 C CA . ILE A 1 78 ? 1.737 -6.417 0.288 1.00 96.00 78 ILE A CA 1
ATOM 603 C C . ILE A 1 78 ? 2.257 -7.552 -0.605 1.00 96.00 78 ILE A C 1
ATOM 605 O O . ILE A 1 78 ? 3.366 -8.039 -0.380 1.00 96.00 78 ILE A O 1
ATOM 609 N N . TRP A 1 79 ? 1.500 -7.959 -1.630 1.00 93.25 79 TRP A N 1
ATOM 610 C CA . TRP A 1 79 ? 1.959 -8.969 -2.585 1.00 93.25 79 TRP A CA 1
ATOM 611 C C . TRP A 1 79 ? 3.102 -8.443 -3.449 1.00 93.25 79 TRP A C 1
ATOM 613 O O . TRP A 1 79 ? 4.114 -9.129 -3.592 1.00 93.25 79 TRP A O 1
ATOM 623 N N . SER A 1 80 ? 2.989 -7.207 -3.943 1.00 91.44 80 SER A N 1
ATOM 624 C CA . SER A 1 80 ? 4.073 -6.540 -4.678 1.00 91.44 80 SER A CA 1
ATOM 625 C C . SER A 1 80 ? 5.348 -6.435 -3.834 1.00 91.44 80 SER A C 1
ATOM 627 O O . SER A 1 80 ? 6.441 -6.684 -4.334 1.00 91.44 80 SER A O 1
ATOM 629 N N . ALA A 1 81 ? 5.203 -6.159 -2.535 1.00 92.75 81 ALA A N 1
ATOM 630 C CA . ALA A 1 81 ? 6.304 -6.097 -1.576 1.00 92.75 81 ALA A CA 1
ATOM 631 C C . ALA A 1 81 ? 6.806 -7.474 -1.096 1.00 92.75 81 ALA A C 1
ATOM 633 O O . ALA A 1 81 ? 7.764 -7.536 -0.329 1.00 92.75 81 ALA A O 1
ATOM 634 N N . ARG A 1 82 ? 6.164 -8.582 -1.502 1.00 94.19 82 ARG A N 1
ATOM 635 C CA . ARG A 1 82 ? 6.445 -9.948 -1.014 1.00 94.19 82 ARG A CA 1
ATOM 636 C C . ARG A 1 82 ? 6.415 -10.058 0.520 1.00 94.19 82 ARG A C 1
ATOM 638 O O . ARG A 1 82 ? 7.150 -10.843 1.112 1.00 94.19 82 ARG A O 1
ATOM 645 N N . ALA A 1 83 ? 5.538 -9.289 1.164 1.00 96.44 83 ALA A N 1
ATOM 646 C CA . ALA A 1 83 ? 5.522 -9.085 2.612 1.00 96.44 83 ALA A CA 1
ATOM 647 C C . ALA A 1 83 ? 4.345 -9.784 3.321 1.00 96.44 83 ALA A C 1
ATOM 649 O O . ALA A 1 83 ? 3.972 -9.401 4.427 1.00 96.44 83 ALA A O 1
ATOM 650 N N . ALA A 1 84 ? 3.738 -10.808 2.708 1.00 96.25 84 ALA A N 1
ATOM 651 C CA . ALA A 1 84 ? 2.561 -11.486 3.266 1.00 96.25 84 ALA A CA 1
ATOM 652 C C . ALA A 1 84 ? 2.819 -12.065 4.671 1.00 96.25 84 ALA A C 1
ATOM 654 O O . ALA A 1 84 ? 1.990 -11.911 5.566 1.00 96.25 84 ALA A O 1
ATOM 655 N N . TYR A 1 85 ? 3.991 -12.671 4.886 1.00 95.88 85 TYR A N 1
ATOM 656 C CA . TYR A 1 85 ? 4.386 -13.199 6.194 1.00 95.88 85 TYR A CA 1
ATOM 657 C C . TYR A 1 85 ? 4.577 -12.080 7.231 1.00 95.88 85 TYR A C 1
ATOM 659 O O . TYR A 1 85 ? 4.004 -12.153 8.315 1.00 95.88 85 TYR A O 1
ATOM 667 N N . LEU A 1 86 ? 5.270 -10.996 6.863 1.00 97.06 86 LEU A N 1
ATOM 668 C CA . LEU A 1 86 ? 5.459 -9.827 7.732 1.00 97.06 86 LEU A CA 1
ATOM 669 C C . LEU A 1 86 ? 4.129 -9.159 8.104 1.00 97.06 86 LEU A C 1
ATOM 671 O O . LEU A 1 86 ? 3.944 -8.758 9.248 1.00 97.06 86 LEU A O 1
ATOM 675 N N . ALA A 1 87 ? 3.173 -9.077 7.174 1.00 96.50 87 ALA A N 1
ATOM 676 C CA . ALA A 1 87 ? 1.837 -8.554 7.458 1.00 96.50 87 ALA A CA 1
ATOM 677 C C . ALA A 1 87 ? 1.083 -9.427 8.480 1.00 96.50 87 ALA A C 1
ATOM 679 O O . ALA A 1 87 ? 0.395 -8.899 9.357 1.00 96.50 87 ALA A O 1
ATOM 680 N N . ARG A 1 88 ? 1.240 -10.758 8.405 1.00 95.69 88 ARG A N 1
ATOM 681 C CA . ARG A 1 88 ? 0.674 -11.694 9.391 1.00 95.69 88 ARG A CA 1
ATOM 682 C C . ARG A 1 88 ? 1.336 -11.575 10.756 1.00 95.69 88 ARG A C 1
ATOM 684 O O . ARG A 1 88 ? 0.622 -11.565 11.760 1.00 95.69 88 ARG A O 1
ATOM 691 N N . GLU A 1 89 ? 2.659 -11.456 10.800 1.00 96.38 89 GLU A N 1
ATOM 692 C CA . GLU A 1 89 ? 3.387 -11.216 12.048 1.00 96.38 89 GLU A CA 1
ATOM 693 C C . GLU A 1 89 ? 2.980 -9.884 12.676 1.00 96.38 89 GLU A C 1
ATOM 695 O O . GLU A 1 89 ? 2.623 -9.859 13.851 1.00 96.38 89 GLU A O 1
ATOM 700 N N . LEU A 1 90 ? 2.934 -8.801 11.897 1.00 95.94 90 LEU A N 1
ATOM 701 C CA . LEU A 1 90 ? 2.529 -7.479 12.375 1.00 95.94 90 LEU A CA 1
ATOM 702 C C . LEU A 1 90 ? 1.146 -7.516 13.035 1.00 95.94 90 LEU A C 1
ATOM 704 O O . LEU A 1 90 ? 0.985 -7.031 14.155 1.00 95.94 90 LEU A O 1
ATOM 708 N N . GLY A 1 91 ? 0.156 -8.122 12.376 1.00 95.56 91 GLY A N 1
ATOM 709 C CA . GLY A 1 91 ? -1.182 -8.250 12.950 1.00 95.56 91 GLY A CA 1
ATOM 710 C C . GLY A 1 91 ? -1.205 -9.076 14.242 1.00 95.56 91 GLY A C 1
ATOM 711 O O . GLY A 1 91 ? -1.947 -8.737 15.161 1.00 95.56 91 GLY A O 1
ATOM 712 N N . ALA A 1 92 ? -0.348 -10.099 14.360 1.00 95.31 92 ALA A N 1
ATOM 713 C CA . ALA A 1 92 ? -0.258 -10.943 15.550 1.00 95.31 92 ALA A CA 1
ATOM 714 C C . ALA A 1 92 ? 0.434 -10.227 16.719 1.00 95.31 92 ALA A C 1
ATOM 716 O O . ALA A 1 92 ? 0.014 -10.363 17.867 1.00 95.31 92 ALA A O 1
ATOM 717 N N . TRP A 1 93 ? 1.455 -9.421 16.425 1.00 96.31 93 TRP A N 1
ATOM 718 C CA . TRP A 1 93 ? 2.127 -8.561 17.398 1.00 96.31 93 TRP A CA 1
ATOM 719 C C . TRP A 1 93 ? 1.202 -7.473 17.933 1.00 96.31 93 TRP A C 1
ATOM 721 O O . TRP A 1 93 ? 1.149 -7.240 19.140 1.00 96.31 93 TRP A O 1
ATOM 731 N N . LEU A 1 94 ? 0.458 -6.823 17.037 1.00 96.44 94 LEU A N 1
ATOM 732 C CA . LEU A 1 94 ? -0.479 -5.772 17.410 1.00 96.44 94 LEU A CA 1
ATOM 733 C C . LEU A 1 94 ? -1.725 -6.346 18.096 1.00 96.44 94 LEU A C 1
ATOM 735 O O . LEU A 1 94 ? -2.268 -5.706 18.993 1.00 96.44 94 LEU A O 1
ATOM 739 N N . LYS A 1 95 ? -2.148 -7.564 17.740 1.00 96.50 95 LYS A N 1
ATOM 740 C CA . LYS A 1 95 ? -3.411 -8.179 18.183 1.00 96.50 95 LYS A CA 1
ATOM 741 C C . LYS A 1 95 ? -4.647 -7.376 17.762 1.00 96.50 95 LYS A C 1
ATOM 743 O O . LYS A 1 95 ? -5.659 -7.352 18.462 1.00 96.50 95 LYS A O 1
ATOM 748 N N . ALA A 1 96 ? -4.566 -6.709 16.610 1.00 95.56 96 ALA A N 1
ATOM 749 C CA . ALA A 1 96 ? -5.647 -5.901 16.052 1.00 95.56 96 ALA A CA 1
ATOM 750 C C . ALA A 1 96 ? -6.406 -6.644 14.943 1.00 95.56 96 ALA A C 1
ATOM 752 O O . ALA A 1 96 ? -5.783 -7.342 14.140 1.00 95.56 96 ALA A O 1
ATOM 753 N N . PRO A 1 97 ? -7.732 -6.432 14.821 1.00 95.50 97 PRO A N 1
ATOM 754 C CA . PRO A 1 97 ? -8.519 -6.833 13.660 1.00 95.50 97 PRO A CA 1
ATOM 755 C C . PRO A 1 97 ? -7.832 -6.532 12.321 1.00 95.50 97 PRO A C 1
ATOM 757 O O . PRO A 1 97 ? -7.601 -5.377 11.966 1.00 95.50 97 PRO A O 1
ATOM 760 N N . CYS A 1 98 ? -7.566 -7.588 11.556 1.00 95.94 98 CYS A N 1
ATOM 761 C CA . CYS A 1 98 ? -6.964 -7.526 10.233 1.00 95.94 98 CYS A CA 1
ATOM 762 C C . CYS A 1 98 ? -8.029 -7.784 9.164 1.00 95.94 98 CYS A C 1
ATOM 764 O O . CYS A 1 98 ? -8.675 -8.842 9.139 1.00 95.94 98 CYS A O 1
ATOM 766 N N . LEU A 1 99 ? -8.212 -6.812 8.272 1.00 94.94 99 LEU A N 1
ATOM 767 C CA . LEU A 1 99 ? -9.179 -6.869 7.183 1.00 94.94 99 LEU A CA 1
ATOM 768 C C . LEU A 1 99 ? -8.447 -6.752 5.842 1.00 94.94 99 LEU A C 1
ATOM 770 O O . LEU A 1 99 ? -7.933 -5.683 5.511 1.00 94.94 99 LEU A O 1
ATOM 774 N N . PRO A 1 100 ? -8.386 -7.827 5.042 1.00 94.50 100 PRO A N 1
ATOM 775 C CA . PRO A 1 100 ? -7.832 -7.739 3.706 1.00 94.50 100 PRO A CA 1
ATOM 776 C C . PRO A 1 100 ? -8.827 -7.097 2.733 1.00 94.50 100 PRO A C 1
ATOM 778 O O . PRO A 1 100 ? -10.046 -7.308 2.791 1.00 94.50 100 PRO A O 1
ATOM 781 N N . THR A 1 101 ? -8.288 -6.346 1.779 1.00 94.06 101 THR A N 1
ATOM 782 C CA . THR A 1 101 ? -8.999 -5.991 0.546 1.00 94.06 101 THR A CA 1
ATOM 783 C C . THR A 1 101 ? -9.153 -7.216 -0.359 1.00 94.06 101 THR A C 1
ATOM 785 O O . THR A 1 101 ? -8.527 -8.251 -0.141 1.00 94.06 101 THR A O 1
ATOM 788 N N . TRP A 1 102 ? -9.950 -7.100 -1.426 1.00 91.50 102 TRP A N 1
ATOM 789 C CA . TRP A 1 102 ? -10.097 -8.178 -2.414 1.00 91.50 102 TRP A CA 1
ATOM 790 C C . TRP A 1 102 ? -8.754 -8.668 -2.979 1.00 91.50 102 TRP A C 1
ATOM 792 O O . TRP A 1 10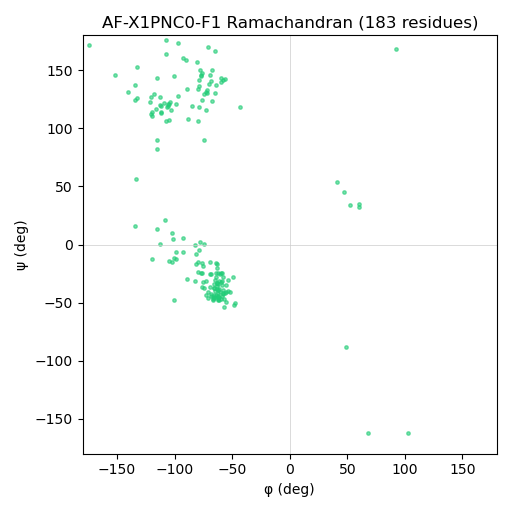2 ? -8.549 -9.866 -3.121 1.00 91.50 102 TRP A O 1
ATOM 802 N N . ASN A 1 103 ? -7.821 -7.748 -3.239 1.00 91.81 103 ASN A N 1
ATOM 803 C CA . ASN A 1 103 ? -6.512 -8.057 -3.827 1.00 91.81 103 ASN A CA 1
ATOM 804 C C . ASN A 1 103 ? -5.506 -8.644 -2.819 1.00 91.81 103 ASN A C 1
ATOM 806 O O . ASN A 1 103 ? -4.354 -8.857 -3.171 1.00 91.81 103 ASN A O 1
ATOM 810 N N . ALA A 1 104 ? -5.920 -8.840 -1.569 1.00 93.50 104 ALA A N 1
ATOM 811 C CA . ALA A 1 104 ? -5.105 -9.354 -0.471 1.00 93.50 104 ALA A CA 1
ATOM 812 C C . ALA A 1 104 ? -5.849 -10.437 0.330 1.00 93.50 104 ALA A C 1
ATOM 814 O O . ALA A 1 104 ? -5.506 -10.722 1.477 1.00 93.50 104 ALA A O 1
ATOM 815 N N . ILE A 1 105 ? -6.930 -10.985 -0.235 1.00 90.88 105 ILE A N 1
ATOM 816 C CA . ILE A 1 105 ? -7.891 -11.843 0.473 1.00 90.88 105 ILE A CA 1
ATOM 817 C C . ILE A 1 105 ? -7.263 -13.118 1.047 1.00 90.88 105 ILE A C 1
ATOM 819 O O . ILE A 1 105 ? -7.773 -13.673 2.013 1.00 90.88 105 ILE A O 1
ATOM 823 N N . ASP A 1 106 ? -6.168 -13.561 0.450 1.00 92.62 106 ASP A N 1
ATOM 824 C CA . ASP A 1 106 ? -5.411 -14.769 0.748 1.00 92.62 106 ASP A CA 1
ATOM 825 C C . ASP A 1 106 ? -4.262 -14.547 1.745 1.00 92.62 106 ASP A C 1
ATOM 827 O O . ASP A 1 106 ? -3.674 -15.514 2.220 1.00 92.62 106 ASP A O 1
ATOM 831 N N . ILE A 1 107 ? -3.974 -13.299 2.131 1.00 94.62 107 ILE A N 1
ATOM 832 C CA . ILE A 1 107 ? -2.977 -12.995 3.172 1.00 94.62 107 ILE A CA 1
ATOM 833 C C . ILE A 1 107 ? -3.497 -13.417 4.554 1.00 94.62 107 ILE A C 1
ATOM 835 O O . ILE A 1 107 ? -2.763 -13.992 5.365 1.00 94.62 107 ILE A O 1
ATOM 839 N N . PHE A 1 108 ? -4.783 -13.166 4.815 1.00 91.88 108 PHE A N 1
ATOM 840 C CA . PHE A 1 108 ? -5.469 -13.588 6.035 1.00 91.88 108 PHE A CA 1
ATOM 841 C C . PHE A 1 108 ? -6.626 -14.515 5.702 1.00 91.88 108 PHE A C 1
ATOM 843 O O . PHE A 1 108 ? -7.634 -14.112 5.122 1.00 91.88 108 PHE A O 1
ATOM 850 N N . THR A 1 109 ? -6.476 -15.756 6.128 1.00 87.06 109 THR A N 1
ATOM 851 C CA . THR A 1 109 ? -7.432 -16.844 5.950 1.00 87.06 109 THR A CA 1
ATOM 852 C C . THR A 1 109 ? -8.111 -17.183 7.279 1.00 87.06 109 THR A C 1
ATOM 854 O O . THR A 1 109 ? -7.820 -16.585 8.316 1.00 87.06 109 THR A O 1
ATOM 857 N N . SER A 1 110 ? -9.079 -18.101 7.260 1.00 87.56 110 SER A N 1
ATOM 858 C CA . SER A 1 110 ? -9.931 -18.414 8.420 1.00 87.56 110 SER A CA 1
ATOM 859 C C . SER A 1 110 ? -9.196 -18.985 9.641 1.00 87.56 110 SER A C 1
ATOM 861 O O . SER A 1 110 ? -9.762 -18.992 10.726 1.00 87.56 110 SER A O 1
ATOM 863 N N . ASP A 1 111 ? -7.966 -19.463 9.469 1.00 92.06 111 ASP A N 1
ATOM 864 C CA . ASP A 1 111 ? -7.048 -19.923 10.522 1.00 92.06 111 ASP A CA 1
ATOM 865 C C . ASP A 1 111 ? -6.387 -18.777 11.303 1.00 92.06 111 ASP A C 1
ATOM 867 O O . ASP A 1 111 ? -5.826 -19.007 12.372 1.00 92.06 111 ASP A O 1
ATOM 871 N N . TYR A 1 112 ? -6.416 -17.546 10.788 1.00 95.06 112 TYR A N 1
ATOM 872 C CA . TYR A 1 112 ? -5.729 -16.425 11.416 1.00 95.06 112 TYR A CA 1
ATOM 873 C C . TYR A 1 112 ? -6.592 -15.772 12.506 1.00 95.06 112 TYR A C 1
ATOM 875 O O . TYR A 1 112 ? -7.656 -15.221 12.223 1.00 95.06 112 TYR A O 1
ATOM 883 N N . GLU A 1 113 ? -6.111 -15.778 13.753 1.00 95.06 113 GLU A N 1
ATOM 884 C CA . GLU A 1 113 ? -6.848 -15.335 14.953 1.00 95.06 113 GLU A CA 1
ATOM 885 C C . GLU A 1 113 ? -7.469 -13.935 14.819 1.00 95.06 113 GLU A C 1
ATOM 887 O O . GLU A 1 113 ? -8.613 -13.703 15.226 1.00 95.06 113 GLU A O 1
ATOM 892 N N . TYR A 1 114 ? -6.742 -12.996 14.210 1.00 95.31 114 TYR A N 1
ATOM 893 C CA . TYR A 1 114 ? -7.181 -11.608 14.056 1.00 95.31 114 TYR A CA 1
ATOM 894 C C . TYR A 1 114 ? -7.904 -11.333 12.734 1.00 95.31 114 TYR A C 1
ATOM 896 O O . TYR A 1 114 ? -8.271 -10.191 12.454 1.00 95.31 114 TYR A O 1
ATOM 904 N N . TYR A 1 115 ? -8.173 -12.359 11.922 1.00 94.12 115 TYR A N 1
ATOM 905 C CA . TYR A 1 115 ? -8.932 -12.202 10.688 1.00 94.12 115 TYR A CA 1
ATOM 906 C C . TYR A 1 115 ? -10.383 -11.844 11.006 1.00 94.12 115 TYR A C 1
ATOM 908 O O . TYR A 1 115 ? -11.082 -12.560 11.729 1.00 94.12 115 TYR A O 1
ATOM 916 N N . ARG A 1 116 ? -10.864 -10.720 10.466 1.00 90.06 116 ARG A N 1
ATOM 917 C CA . ARG A 1 116 ? -12.271 -10.300 10.619 1.00 90.06 116 ARG A CA 1
ATOM 918 C C . ARG A 1 116 ? -13.044 -10.274 9.310 1.00 90.06 116 ARG A C 1
ATOM 920 O O . ARG A 1 116 ? -14.182 -9.818 9.283 1.00 90.06 116 ARG A O 1
ATOM 927 N N . GLY A 1 117 ? -12.494 -10.875 8.258 1.00 88.06 117 GLY A N 1
ATOM 928 C CA . GLY A 1 117 ? -13.131 -10.975 6.950 1.00 88.06 117 GLY A CA 1
ATOM 929 C C . GLY A 1 117 ? -12.768 -9.832 6.006 1.00 88.06 117 GLY A C 1
ATOM 930 O O . GLY A 1 117 ? -12.206 -8.815 6.399 1.00 88.06 117 GLY A O 1
ATOM 931 N N . ARG A 1 118 ? -13.124 -10.010 4.732 1.00 88.75 118 ARG A N 1
ATOM 932 C CA . ARG A 1 118 ? -12.862 -9.029 3.671 1.00 88.75 118 ARG A CA 1
ATOM 933 C C . ARG A 1 118 ? -13.807 -7.828 3.719 1.00 88.75 118 ARG A C 1
ATOM 935 O O . ARG A 1 118 ? -14.992 -7.979 4.033 1.00 88.75 118 ARG A O 1
ATOM 942 N N . VAL A 1 119 ? -13.296 -6.669 3.318 1.00 90.75 119 VAL A N 1
ATOM 943 C CA . VAL A 1 119 ? -14.041 -5.398 3.267 1.00 90.75 119 VAL A CA 1
ATOM 944 C C . VAL A 1 119 ? -14.371 -4.971 1.839 1.00 90.75 119 VAL A C 1
ATOM 946 O O . VAL A 1 119 ? -13.787 -5.468 0.874 1.00 90.75 119 VAL A O 1
ATOM 949 N N . GLY A 1 120 ? -15.307 -4.032 1.714 1.00 88.06 120 GLY A N 1
ATOM 950 C CA . GLY A 1 120 ? -15.728 -3.435 0.448 1.00 88.06 120 GLY A CA 1
ATOM 951 C C . GLY A 1 120 ? -17.051 -3.975 -0.085 1.00 88.06 120 GLY A C 1
ATOM 952 O O . GLY A 1 120 ? -17.826 -4.588 0.649 1.00 88.06 120 GLY A O 1
ATOM 953 N N . THR A 1 121 ? -17.304 -3.747 -1.377 1.00 86.69 121 THR A N 1
ATOM 954 C CA . THR A 1 121 ? -18.564 -4.067 -2.077 1.00 86.69 121 THR A CA 1
ATOM 955 C C . THR A 1 121 ? -18.965 -5.537 -1.956 1.00 86.69 121 THR A C 1
ATOM 957 O O . THR A 1 121 ? -20.145 -5.845 -1.851 1.00 86.69 121 THR A O 1
ATOM 960 N N . PHE A 1 122 ? -17.988 -6.446 -1.930 1.00 81.31 122 PHE A N 1
ATOM 961 C CA . PHE A 1 122 ? -18.209 -7.892 -1.785 1.00 81.31 122 PHE A CA 1
ATOM 962 C C . PHE A 1 122 ? -17.918 -8.405 -0.360 1.00 81.31 122 PHE A C 1
ATOM 964 O O . PHE A 1 122 ? -17.824 -9.618 -0.123 1.00 81.31 122 PHE A O 1
ATOM 971 N N . GLY A 1 123 ? -17.708 -7.483 0.584 1.00 78.06 123 GLY A N 1
ATOM 972 C CA . GLY A 1 123 ? -17.545 -7.750 2.007 1.00 78.06 123 GLY A CA 1
ATOM 973 C C . GLY A 1 123 ? -18.888 -7.955 2.706 1.00 78.06 123 GLY A C 1
ATOM 974 O O . GLY A 1 123 ? -19.930 -7.508 2.242 1.00 78.06 123 GLY A O 1
ATOM 975 N N . GLY A 1 124 ? -18.865 -8.650 3.845 1.00 80.69 124 GLY A N 1
ATOM 976 C CA . GLY A 1 124 ? -20.065 -8.762 4.686 1.00 80.69 124 GLY A CA 1
ATOM 977 C C . GLY A 1 124 ? -20.277 -7.482 5.503 1.00 80.69 124 GLY A C 1
ATOM 978 O O . GLY A 1 124 ? -19.282 -6.859 5.879 1.00 80.69 124 GLY A O 1
ATOM 979 N N . PRO A 1 125 ? -21.524 -7.115 5.849 1.00 82.38 125 PRO A N 1
ATOM 980 C CA . PRO A 1 125 ? -21.828 -5.849 6.523 1.00 82.38 125 PRO A CA 1
ATOM 981 C C . PRO A 1 125 ? -21.046 -5.663 7.831 1.00 82.38 125 PRO A C 1
ATOM 983 O O . PRO A 1 125 ? -20.473 -4.600 8.049 1.00 82.38 125 PRO A O 1
ATOM 986 N N . GLY A 1 126 ? -20.898 -6.720 8.641 1.00 84.75 126 GLY A N 1
ATOM 987 C CA . GLY A 1 126 ? -20.121 -6.667 9.887 1.00 84.75 126 GLY A CA 1
ATOM 988 C C . GLY A 1 126 ? -18.649 -6.263 9.706 1.00 84.75 126 GLY A C 1
ATOM 989 O O . GLY A 1 126 ? -18.094 -5.582 10.562 1.00 84.75 126 GLY A O 1
ATOM 990 N N . ARG A 1 127 ? -18.026 -6.606 8.569 1.00 88.00 127 ARG A N 1
ATOM 991 C CA . ARG A 1 127 ? -16.633 -6.228 8.256 1.00 88.00 127 ARG A CA 1
ATOM 992 C C . ARG A 1 127 ? -16.511 -4.750 7.922 1.00 88.00 127 ARG A C 1
ATOM 994 O O . ARG A 1 127 ? -15.608 -4.072 8.400 1.00 88.00 127 ARG A O 1
ATOM 1001 N N . ASN A 1 128 ? -17.450 -4.246 7.126 1.00 91.00 128 ASN A N 1
ATOM 1002 C CA . ASN A 1 128 ? -17.498 -2.829 6.787 1.00 91.00 128 ASN A CA 1
ATOM 1003 C C . ASN A 1 128 ? -17.791 -1.993 8.042 1.00 91.00 128 ASN A C 1
ATOM 1005 O O . ASN A 1 128 ? -17.155 -0.962 8.240 1.00 91.00 128 ASN A O 1
ATOM 1009 N N . PHE A 1 129 ? -18.652 -2.476 8.946 1.00 91.50 129 PHE A N 1
ATOM 1010 C CA . PHE A 1 129 ? -18.882 -1.829 10.239 1.00 91.50 129 PHE A CA 1
ATOM 1011 C C . PHE A 1 129 ? -17.643 -1.796 11.136 1.00 91.50 129 PHE A C 1
ATOM 1013 O O . PHE A 1 129 ? -17.473 -0.808 11.845 1.00 91.50 129 PHE A O 1
ATOM 1020 N N . ALA A 1 130 ? -16.763 -2.802 11.093 1.00 92.88 130 ALA A N 1
ATOM 1021 C CA . ALA A 1 130 ? -15.510 -2.767 11.850 1.00 92.88 130 ALA A CA 1
ATOM 1022 C C . ALA A 1 130 ? -14.637 -1.568 11.442 1.00 92.88 130 ALA A C 1
ATOM 1024 O O . ALA A 1 130 ? -14.205 -0.816 12.308 1.00 92.88 130 ALA A O 1
ATOM 1025 N N . ILE A 1 131 ? -14.462 -1.328 10.135 1.00 94.44 131 ILE A N 1
ATOM 1026 C CA . ILE A 1 131 ? -13.744 -0.139 9.643 1.00 94.44 131 ILE A CA 1
ATOM 1027 C C . ILE A 1 131 ? -14.517 1.143 9.954 1.00 94.44 131 ILE A C 1
ATOM 1029 O O . ILE A 1 131 ? -13.942 2.120 10.411 1.00 94.44 131 ILE A O 1
ATOM 1033 N N . GLN A 1 132 ? -15.823 1.185 9.692 1.00 94.25 132 GLN A N 1
ATOM 1034 C CA . GLN A 1 132 ? -16.597 2.412 9.892 1.00 94.25 132 GLN A CA 1
ATOM 1035 C C . GLN A 1 132 ? -16.585 2.882 11.355 1.00 94.25 132 GLN A C 1
ATOM 1037 O O . GLN A 1 132 ? -16.675 4.083 11.594 1.00 94.25 132 GLN A O 1
ATOM 1042 N N . ASN A 1 133 ? -16.495 1.957 12.314 1.00 94.81 133 ASN A N 1
ATOM 1043 C CA . ASN A 1 133 ? -16.497 2.249 13.748 1.00 94.81 133 ASN A CA 1
ATOM 1044 C C . ASN A 1 133 ? -15.100 2.217 14.389 1.00 94.81 133 ASN A C 1
ATOM 1046 O O . ASN A 1 133 ? -15.012 2.358 15.612 1.00 94.81 133 ASN A O 1
ATOM 1050 N N . SER A 1 134 ? -14.027 2.037 13.614 1.00 97.19 134 SER A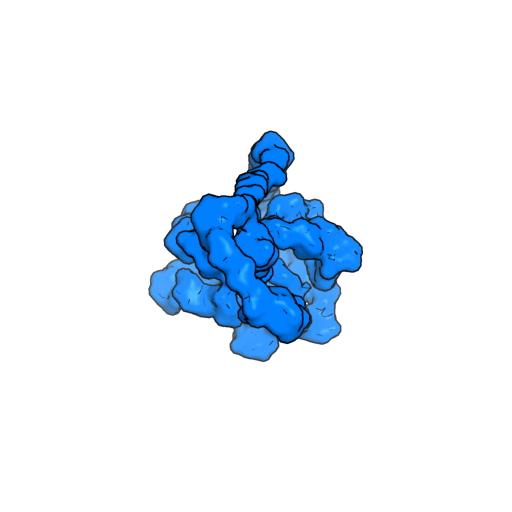 N 1
ATOM 1051 C CA . SER A 1 134 ? -12.667 2.102 14.150 1.00 97.19 134 SER A CA 1
ATOM 1052 C C . SER A 1 134 ? -12.329 3.525 14.597 1.00 97.19 134 SER A C 1
ATOM 1054 O O . SER A 1 134 ? -12.841 4.501 14.048 1.00 97.19 134 SER A O 1
ATOM 1056 N N . ASP A 1 135 ? -11.466 3.639 15.598 1.00 98.31 135 ASP A N 1
ATOM 1057 C CA . ASP A 1 135 ? -10.896 4.903 16.089 1.00 98.31 135 ASP A CA 1
ATOM 1058 C C . ASP A 1 135 ? -9.433 5.099 15.647 1.00 98.31 135 ASP A C 1
ATOM 1060 O O . ASP A 1 135 ? -8.919 6.217 15.645 1.00 98.31 135 ASP A O 1
ATOM 1064 N N . LEU A 1 136 ? -8.796 4.034 15.161 1.00 98.62 136 LEU A N 1
ATOM 1065 C CA . LEU A 1 136 ? -7.493 4.061 14.514 1.00 98.62 136 LEU A CA 1
ATOM 1066 C C . LEU A 1 136 ? -7.488 3.094 13.326 1.00 98.62 136 LEU A C 1
ATOM 1068 O O . LEU A 1 136 ? -7.898 1.939 13.448 1.00 98.62 136 LEU A O 1
ATOM 1072 N N . LEU A 1 137 ? -7.018 3.561 12.174 1.00 98.25 137 LEU A N 1
ATOM 1073 C CA . LEU A 1 137 ? -6.870 2.767 10.959 1.00 98.25 137 LEU A CA 1
ATOM 1074 C C . LEU A 1 137 ? -5.408 2.781 10.513 1.00 98.25 137 LEU A C 1
ATOM 1076 O O . LEU A 1 137 ? -4.873 3.846 10.220 1.00 98.25 137 LEU A O 1
ATOM 1080 N N . LEU A 1 138 ? -4.804 1.601 10.387 1.00 98.56 138 LEU A N 1
ATOM 1081 C CA . LEU A 1 138 ? -3.540 1.395 9.683 1.00 98.56 138 LEU A CA 1
ATOM 1082 C C . LEU A 1 138 ? -3.826 0.736 8.333 1.00 98.56 138 LEU A C 1
ATOM 1084 O O . LEU A 1 138 ? -4.174 -0.442 8.274 1.00 98.56 138 LEU A O 1
ATOM 1088 N N . ALA A 1 139 ? -3.706 1.490 7.248 1.00 97.81 139 ALA A N 1
ATOM 1089 C CA . ALA A 1 139 ? -3.929 1.017 5.891 1.00 97.81 139 ALA A CA 1
ATOM 1090 C C . ALA A 1 139 ? -2.586 0.846 5.174 1.00 97.81 139 ALA A C 1
ATOM 1092 O O . ALA A 1 139 ? -1.858 1.818 5.013 1.00 97.81 139 ALA A O 1
ATOM 1093 N N . ILE A 1 140 ? -2.260 -0.373 4.736 1.00 97.75 140 ILE A N 1
ATOM 1094 C CA . ILE A 1 140 ? -0.957 -0.683 4.124 1.00 97.75 140 ILE A CA 1
ATOM 1095 C C . ILE A 1 140 ? -1.146 -1.202 2.699 1.00 97.75 140 ILE A C 1
ATOM 1097 O O . ILE A 1 140 ? -1.890 -2.163 2.472 1.00 97.75 140 ILE A O 1
ATOM 1101 N N . GLY A 1 141 ? -0.455 -0.581 1.740 1.00 96.06 141 GLY A N 1
ATOM 1102 C CA . GLY A 1 141 ? -0.411 -0.992 0.334 1.00 96.06 141 GLY A CA 1
ATOM 1103 C C . GLY A 1 141 ? -1.786 -0.994 -0.332 1.00 96.06 141 GLY A C 1
ATOM 1104 O O . GLY A 1 141 ? -2.108 -1.902 -1.111 1.00 96.06 141 GLY A O 1
ATOM 1105 N N . THR A 1 142 ? -2.649 -0.050 0.050 1.00 94.56 142 THR A N 1
ATOM 1106 C CA . THR A 1 142 ? -4.040 0.037 -0.394 1.00 94.56 142 THR A CA 1
ATOM 1107 C C . THR A 1 142 ? -4.388 1.450 -0.828 1.00 94.56 142 THR A C 1
ATOM 1109 O O . THR A 1 142 ? -4.347 2.404 -0.064 1.00 94.56 142 THR A O 1
ATOM 1112 N N . ARG A 1 143 ? -4.907 1.557 -2.049 1.00 90.75 143 ARG A N 1
ATOM 1113 C CA . ARG A 1 143 ? -5.459 2.804 -2.592 1.00 90.75 143 ARG A CA 1
ATOM 1114 C C . ARG A 1 143 ? -6.824 3.211 -2.021 1.00 90.75 143 ARG A C 1
ATOM 1116 O O . ARG A 1 143 ? -7.411 4.155 -2.537 1.00 90.75 143 ARG A O 1
ATOM 1123 N N . ILE A 1 144 ? -7.389 2.432 -1.086 1.00 94.25 144 ILE A N 1
ATOM 1124 C CA . ILE A 1 144 ? -8.730 2.627 -0.490 1.00 94.25 144 ILE A CA 1
ATOM 1125 C C . ILE A 1 144 ? -9.767 3.046 -1.557 1.00 94.25 144 ILE A C 1
ATOM 1127 O O . ILE A 1 144 ? -10.412 4.086 -1.488 1.00 94.25 144 ILE A O 1
ATOM 1131 N N . SER A 1 145 ? -9.867 2.247 -2.624 1.00 92.19 145 SER A N 1
ATOM 1132 C CA . SER A 1 145 ? -10.687 2.592 -3.797 1.00 92.19 145 SER A CA 1
ATOM 1133 C C . SER A 1 145 ? -12.188 2.661 -3.488 1.00 92.19 145 SER A C 1
ATOM 1135 O O . SER A 1 145 ? -12.646 2.070 -2.513 1.00 92.19 145 SER A O 1
ATOM 1137 N N . GLY A 1 146 ? -12.980 3.223 -4.408 1.00 91.25 146 GLY A N 1
ATOM 1138 C CA . GLY A 1 146 ? -14.451 3.172 -4.380 1.00 91.25 146 GLY A CA 1
ATOM 1139 C C . GLY A 1 146 ? -15.064 1.777 -4.164 1.00 91.25 146 GLY A C 1
ATOM 1140 O O . GLY A 1 146 ? -16.115 1.654 -3.545 1.00 91.25 146 GLY A O 1
ATOM 1141 N N . ARG A 1 147 ? -14.380 0.695 -4.575 1.00 89.00 147 ARG A N 1
ATOM 1142 C CA . ARG A 1 147 ? -14.813 -0.693 -4.293 1.00 89.00 147 ARG A CA 1
ATOM 1143 C C . ARG A 1 147 ? -14.692 -1.090 -2.816 1.00 89.00 147 ARG A C 1
ATOM 1145 O O . ARG A 1 147 ? -15.234 -2.113 -2.412 1.00 89.00 147 ARG A O 1
ATOM 1152 N N . ILE A 1 148 ? -13.954 -0.320 -2.022 1.00 92.00 148 ILE A N 1
ATOM 1153 C CA . ILE A 1 148 ? -13.758 -0.519 -0.582 1.00 92.00 148 ILE A CA 1
ATOM 1154 C C . ILE A 1 148 ? -14.663 0.437 0.197 1.00 92.00 148 ILE A C 1
ATOM 1156 O O . ILE A 1 148 ? -15.369 0.006 1.103 1.00 92.00 148 ILE A O 1
ATOM 1160 N N . THR A 1 149 ? -14.673 1.718 -0.170 1.00 92.25 149 THR A N 1
ATOM 1161 C CA . THR A 1 149 ? -15.458 2.748 0.532 1.00 92.25 149 THR A CA 1
ATOM 1162 C C . THR A 1 149 ? -16.949 2.699 0.217 1.00 92.25 149 THR A C 1
ATOM 1164 O O . THR A 1 149 ? -17.754 3.185 1.004 1.00 92.25 149 THR A O 1
ATOM 1167 N N . GLY A 1 150 ? -17.326 2.152 -0.942 1.00 88.31 150 GLY A N 1
ATOM 1168 C CA . GLY A 1 150 ? -18.663 2.336 -1.495 1.00 88.31 150 GLY A CA 1
ATOM 1169 C C . GLY A 1 150 ? -18.901 3.782 -1.942 1.00 88.31 150 GLY A C 1
ATOM 1170 O O . GLY A 1 150 ? -17.955 4.548 -2.136 1.00 88.31 150 GLY A O 1
ATOM 1171 N N . GLY A 1 151 ? -20.177 4.137 -2.113 1.00 87.25 151 GLY A N 1
ATOM 1172 C CA . GLY A 1 151 ? -20.594 5.441 -2.640 1.00 87.25 151 GLY A CA 1
ATOM 1173 C C . GLY A 1 151 ? -20.582 6.596 -1.634 1.00 87.25 151 GLY A C 1
ATOM 1174 O O . GLY A 1 151 ? -20.626 7.740 -2.063 1.00 87.25 151 GLY A O 1
ATOM 1175 N N . TYR A 1 152 ? -20.511 6.320 -0.325 1.00 90.31 152 TYR A N 1
ATOM 1176 C CA . TYR A 1 152 ? -20.489 7.354 0.718 1.00 90.31 152 TYR A CA 1
ATOM 1177 C C . TYR A 1 152 ? -19.155 7.335 1.468 1.00 90.31 152 TYR A C 1
ATOM 1179 O O . TYR A 1 152 ? -19.004 6.694 2.513 1.00 90.31 152 TYR A O 1
ATOM 1187 N N . VAL A 1 153 ? -18.159 7.987 0.870 1.00 93.12 153 VAL A N 1
ATOM 1188 C CA . VAL A 1 153 ? -16.749 7.932 1.284 1.00 93.12 153 VAL A CA 1
ATOM 1189 C C . VAL A 1 153 ? -16.547 8.495 2.691 1.00 93.12 153 VAL A C 1
ATOM 1191 O O . VAL A 1 153 ? -15.743 7.969 3.453 1.00 93.12 153 VAL A O 1
ATOM 1194 N N . GLU A 1 154 ? -17.329 9.497 3.076 1.00 91.62 154 GLU A N 1
ATOM 1195 C CA . GLU A 1 154 ? -17.299 10.161 4.380 1.00 91.62 154 GLU A CA 1
ATOM 1196 C C . GLU A 1 154 ? -17.644 9.205 5.530 1.00 91.62 154 GLU A C 1
ATOM 1198 O O . GLU A 1 154 ? -17.219 9.410 6.666 1.00 91.62 154 GLU A O 1
ATOM 1203 N N . SER A 1 155 ? -18.380 8.123 5.247 1.00 91.88 155 SER A N 1
ATOM 1204 C CA . SER A 1 155 ? -18.668 7.089 6.247 1.00 91.88 155 SER A CA 1
ATOM 1205 C C . SER A 1 155 ? -17.477 6.179 6.545 1.00 91.88 155 SER A C 1
ATOM 1207 O O . SER A 1 155 ? -17.463 5.500 7.577 1.00 91.88 155 SER A O 1
ATOM 1209 N N . PHE A 1 156 ? -16.478 6.146 5.660 1.00 94.19 156 PHE A N 1
ATOM 1210 C CA . PHE A 1 156 ? -15.334 5.257 5.778 1.00 94.19 156 PHE A CA 1
ATOM 1211 C C . PHE A 1 156 ? -14.402 5.712 6.905 1.00 94.19 156 PHE A C 1
ATOM 1213 O O . PHE A 1 156 ? -13.795 6.783 6.831 1.00 94.19 156 PHE A O 1
ATOM 1220 N N . ALA A 1 157 ? -14.271 4.870 7.939 1.00 95.75 157 ALA A N 1
ATOM 1221 C CA . ALA A 1 157 ? -13.428 5.130 9.109 1.00 95.75 157 ALA A CA 1
ATOM 1222 C C . ALA A 1 157 ? -13.643 6.552 9.670 1.00 95.75 157 ALA A C 1
ATOM 1224 O O . ALA A 1 157 ? -12.701 7.300 9.915 1.00 95.75 157 ALA A O 1
ATOM 1225 N N . ARG A 1 158 ? -14.916 6.952 9.787 1.00 95.12 158 ARG A N 1
ATOM 1226 C CA . ARG A 1 158 ? -15.368 8.345 9.968 1.00 95.12 158 ARG A CA 1
ATOM 1227 C C . ARG A 1 158 ? -14.814 9.067 11.202 1.00 95.12 158 ARG A C 1
ATOM 1229 O O . ARG A 1 158 ? -14.708 10.284 11.180 1.00 95.12 158 ARG A O 1
ATOM 1236 N N . VAL A 1 159 ? -14.483 8.327 12.260 1.00 96.12 159 VAL A N 1
ATOM 1237 C CA . VAL A 1 159 ? -13.881 8.865 13.496 1.00 96.12 159 VAL A CA 1
ATOM 1238 C C . VAL A 1 159 ? -12.443 8.392 13.701 1.00 96.12 159 VAL A C 1
ATOM 1240 O O . VAL A 1 159 ? -11.836 8.728 14.712 1.00 96.12 159 VAL A O 1
ATOM 1243 N N . ALA A 1 160 ? -11.908 7.592 12.777 1.00 98.00 160 ALA A N 1
ATOM 1244 C CA . ALA A 1 160 ? -10.582 7.030 12.932 1.00 98.00 160 ALA A CA 1
ATOM 1245 C C . ALA A 1 160 ? -9.512 8.059 12.589 1.00 98.00 160 ALA A C 1
ATOM 1247 O O . ALA A 1 160 ? -9.637 8.745 11.571 1.00 98.00 160 ALA A O 1
ATOM 1248 N N . LYS A 1 161 ? -8.419 8.058 13.353 1.00 98.50 161 LYS A N 1
ATOM 1249 C CA . LYS A 1 161 ? -7.138 8.563 12.854 1.00 98.50 161 LYS A CA 1
ATOM 1250 C C . LYS A 1 161 ? -6.569 7.561 11.844 1.00 98.50 161 LYS A C 1
ATOM 1252 O O . LYS A 1 161 ? -6.548 6.359 12.113 1.00 98.50 161 LYS A O 1
ATOM 1257 N N . LYS A 1 162 ? -6.142 8.025 10.673 1.00 98.12 162 LYS A N 1
ATOM 1258 C CA . LYS A 1 162 ? -5.812 7.188 9.510 1.00 98.12 162 LYS A CA 1
ATOM 1259 C C . LYS A 1 162 ? -4.334 7.303 9.168 1.00 98.12 162 LYS A C 1
ATOM 1261 O O . LYS A 1 162 ? -3.861 8.364 8.771 1.00 98.12 162 LYS A O 1
ATOM 1266 N N . TYR A 1 163 ? -3.641 6.182 9.279 1.00 98.44 163 TYR A N 1
ATOM 1267 C CA . TYR A 1 163 ? -2.277 5.988 8.815 1.00 98.44 163 TYR A CA 1
ATOM 1268 C C . TYR A 1 163 ? -2.325 5.279 7.470 1.00 98.44 163 TYR A C 1
ATOM 1270 O O . TYR A 1 163 ? -2.880 4.182 7.374 1.00 98.44 163 TYR A O 1
ATOM 1278 N N . ILE A 1 164 ? -1.773 5.909 6.440 1.00 97.75 164 ILE A N 1
ATOM 1279 C CA . ILE A 1 164 ? -1.700 5.359 5.088 1.00 97.75 164 ILE A CA 1
ATOM 1280 C C . ILE A 1 164 ? -0.238 5.071 4.795 1.00 97.75 164 ILE A C 1
ATOM 1282 O O . ILE A 1 164 ? 0.569 5.991 4.822 1.00 97.75 164 ILE A O 1
ATOM 1286 N N . VAL A 1 165 ? 0.084 3.807 4.544 1.00 97.00 165 VAL A N 1
ATOM 1287 C CA . VAL A 1 165 ? 1.426 3.351 4.180 1.00 97.00 165 VAL A CA 1
ATOM 1288 C C . VAL A 1 165 ? 1.386 2.884 2.734 1.00 97.00 165 VAL A C 1
ATOM 1290 O O . VAL A 1 165 ? 0.714 1.887 2.436 1.00 97.00 165 VAL A O 1
ATOM 1293 N N . ASP A 1 166 ? 2.076 3.572 1.832 1.00 94.75 166 ASP A N 1
ATOM 1294 C CA . ASP A 1 166 ? 2.123 3.173 0.423 1.00 94.75 166 ASP A CA 1
ATOM 1295 C C . ASP A 1 166 ? 3.426 3.612 -0.252 1.00 94.75 166 ASP A C 1
ATOM 1297 O O . ASP A 1 166 ? 3.983 4.658 0.051 1.00 94.75 166 ASP A O 1
ATOM 1301 N N . VAL A 1 167 ? 3.913 2.804 -1.192 1.00 91.50 167 VAL A N 1
ATOM 1302 C CA . VAL A 1 167 ? 5.127 3.130 -1.954 1.00 91.50 167 VAL A CA 1
ATOM 1303 C C . VAL A 1 167 ? 4.837 4.126 -3.082 1.00 91.50 167 VAL A C 1
ATOM 1305 O O . VAL A 1 167 ? 5.736 4.828 -3.537 1.00 91.50 167 VAL A O 1
ATOM 1308 N N . ASP A 1 168 ? 3.584 4.190 -3.543 1.00 90.25 168 ASP A N 1
ATOM 1309 C CA . ASP A 1 168 ? 3.149 5.124 -4.578 1.00 90.25 168 ASP A CA 1
ATOM 1310 C C . ASP A 1 168 ? 2.903 6.511 -3.967 1.00 90.25 168 ASP A C 1
ATOM 1312 O O . ASP A 1 168 ? 1.883 6.754 -3.317 1.00 90.25 168 ASP A O 1
ATOM 1316 N N . MET A 1 169 ? 3.809 7.454 -4.241 1.00 88.62 169 MET A N 1
ATOM 1317 C CA . MET A 1 169 ? 3.709 8.843 -3.775 1.00 88.62 169 MET A CA 1
ATOM 1318 C C . MET A 1 169 ? 2.380 9.512 -4.145 1.00 88.62 169 MET A C 1
ATOM 1320 O O . MET A 1 169 ? 1.876 10.344 -3.385 1.00 88.62 169 MET A O 1
ATOM 1324 N N . ALA A 1 170 ? 1.758 9.138 -5.271 1.00 88.12 170 ALA A N 1
ATOM 1325 C CA . ALA A 1 170 ? 0.461 9.688 -5.652 1.00 88.12 170 ALA A CA 1
ATOM 1326 C C . ALA A 1 170 ? -0.646 9.309 -4.655 1.00 88.12 170 ALA A C 1
ATOM 1328 O O . ALA A 1 170 ? -1.605 10.062 -4.488 1.00 88.12 170 ALA A O 1
ATOM 1329 N N . LEU A 1 171 ? -0.511 8.171 -3.966 1.00 90.06 171 LEU A N 1
ATOM 1330 C CA . LEU A 1 171 ? -1.427 7.739 -2.910 1.00 90.06 171 LEU A CA 1
ATOM 1331 C C . LEU A 1 171 ? -1.148 8.401 -1.559 1.00 90.06 171 LEU A C 1
ATOM 1333 O O . LEU A 1 171 ? -1.983 8.271 -0.668 1.00 90.06 171 LEU A O 1
ATOM 1337 N N . LEU A 1 172 ? -0.046 9.140 -1.414 1.00 92.06 172 LEU A N 1
ATOM 1338 C CA . LEU A 1 172 ? 0.310 9.877 -0.198 1.00 92.06 172 LEU A CA 1
ATOM 1339 C C . LEU A 1 172 ? -0.010 11.378 -0.291 1.00 92.06 172 LEU A C 1
ATOM 1341 O O . LEU A 1 172 ? -0.010 12.076 0.724 1.00 92.06 172 LEU A O 1
ATOM 1345 N N . TYR A 1 173 ? -0.335 11.895 -1.481 1.00 92.38 173 TYR A N 1
ATOM 1346 C CA . TYR A 1 173 ? -0.761 13.285 -1.647 1.00 92.38 173 TYR A CA 1
ATOM 1347 C C . TYR A 1 173 ? -2.234 13.482 -1.242 1.00 92.38 173 TYR A C 1
ATOM 1349 O O . TYR A 1 173 ? -3.127 12.961 -1.916 1.00 92.38 173 TYR A O 1
ATOM 1357 N N . PRO A 1 174 ? -2.546 14.308 -0.219 1.00 89.56 174 PRO A N 1
ATOM 1358 C CA . PRO A 1 174 ? -3.909 14.415 0.321 1.00 89.56 174 PRO A CA 1
ATOM 1359 C C . PRO A 1 174 ? -4.988 14.863 -0.677 1.00 89.56 174 PRO A C 1
ATOM 1361 O O . PRO A 1 174 ? -6.168 14.576 -0.485 1.00 89.56 174 PRO A O 1
ATOM 1364 N N . HIS A 1 175 ? -4.609 15.584 -1.736 1.00 90.31 175 HIS A N 1
ATOM 1365 C CA . HIS A 1 175 ? -5.537 16.042 -2.776 1.00 90.31 175 HIS A CA 1
ATOM 1366 C C . HIS A 1 175 ? -5.852 14.965 -3.831 1.00 90.31 175 HIS A C 1
ATOM 1368 O O . HIS A 1 175 ? -6.841 15.099 -4.546 1.00 90.31 175 HIS A O 1
ATOM 1374 N N . LEU A 1 176 ? -5.043 13.902 -3.913 1.00 91.38 176 LEU A N 1
ATOM 1375 C CA . LEU A 1 176 ? -5.265 12.740 -4.785 1.00 91.38 176 LEU A CA 1
ATOM 1376 C C . LEU A 1 176 ? -5.893 11.556 -4.032 1.00 91.38 176 LEU A C 1
ATOM 1378 O O . LEU A 1 176 ? -6.366 10.598 -4.648 1.00 91.38 176 LEU A O 1
ATOM 1382 N N . GLN A 1 177 ? -5.915 11.617 -2.700 1.00 92.25 177 GLN A N 1
ATOM 1383 C CA . GLN A 1 177 ? -6.503 10.597 -1.846 1.00 92.25 177 GLN A CA 1
ATOM 1384 C C . GLN A 1 177 ? -8.032 10.677 -1.837 1.00 92.25 177 GLN A C 1
ATOM 1386 O O . GLN A 1 177 ? -8.622 11.686 -1.455 1.00 92.25 177 GLN A O 1
ATOM 1391 N N . GLN A 1 178 ? -8.681 9.560 -2.178 1.00 90.81 178 GLN A N 1
ATOM 1392 C CA . GLN A 1 178 ? -10.131 9.415 -2.026 1.00 90.81 178 GLN A CA 1
ATOM 1393 C C . GLN A 1 178 ? -10.532 9.442 -0.542 1.00 90.81 178 GLN A C 1
ATOM 1395 O O . GLN A 1 178 ? -11.488 10.108 -0.162 1.00 90.81 178 GLN A O 1
ATOM 1400 N N . VAL A 1 179 ? -9.778 8.729 0.299 1.00 93.69 179 VAL A N 1
ATOM 1401 C CA . VAL A 1 179 ? -9.856 8.811 1.761 1.00 93.69 179 VAL A CA 1
ATOM 1402 C C . VAL A 1 179 ? -8.561 9.437 2.239 1.00 93.69 179 VAL A C 1
ATOM 1404 O O . VAL A 1 179 ? -7.505 8.824 2.101 1.00 93.69 179 VAL A O 1
ATOM 1407 N N . ARG A 1 180 ? -8.649 10.648 2.788 1.00 93.62 180 ARG A N 1
ATOM 1408 C CA . ARG A 1 180 ? -7.478 11.362 3.303 1.00 93.62 180 ARG A CA 1
ATOM 1409 C C . ARG A 1 180 ? -6.881 10.627 4.499 1.00 93.62 180 ARG A C 1
ATOM 1411 O O . ARG A 1 180 ? -7.618 10.276 5.423 1.00 93.62 180 ARG A O 1
ATOM 1418 N N . GLY A 1 181 ? -5.572 10.412 4.456 1.00 95.38 181 GLY A N 1
ATOM 1419 C CA . GLY A 1 181 ? -4.774 10.019 5.610 1.00 95.38 181 GLY A CA 1
ATOM 1420 C C . GLY A 1 181 ? -4.503 11.215 6.517 1.00 95.38 181 GLY A C 1
ATOM 1421 O O . GLY A 1 181 ? -4.313 12.330 6.031 1.00 95.38 181 GLY A O 1
ATOM 1422 N N . ASP A 1 182 ? -4.468 10.975 7.823 1.00 97.00 182 ASP A N 1
ATOM 1423 C CA . ASP A 1 182 ? -3.966 11.942 8.805 1.00 97.00 182 ASP A CA 1
ATOM 1424 C C . ASP A 1 182 ? -2.435 11.885 8.882 1.00 97.00 182 ASP A C 1
ATOM 1426 O O . ASP A 1 182 ? -1.780 12.895 9.132 1.00 97.00 182 ASP A O 1
ATOM 1430 N N . VAL A 1 183 ? -1.863 10.699 8.643 1.00 97.56 183 VAL A N 1
ATOM 1431 C CA . VAL A 1 183 ? -0.421 10.460 8.538 1.00 97.56 183 VAL A CA 1
ATOM 1432 C C . VAL A 1 183 ? -0.165 9.583 7.312 1.00 97.56 183 VAL A C 1
ATOM 1434 O O . VAL A 1 183 ? -0.740 8.502 7.194 1.00 97.56 183 VAL A O 1
ATOM 1437 N N . ASN A 1 184 ? 0.690 10.051 6.404 1.00 96.06 184 ASN A N 1
ATOM 1438 C CA . ASN A 1 184 ? 1.064 9.354 5.173 1.00 96.06 184 ASN A CA 1
ATOM 1439 C C . ASN A 1 184 ? 2.539 8.943 5.264 1.00 96.06 184 ASN A C 1
ATOM 1441 O O . ASN A 1 184 ? 3.388 9.819 5.441 1.00 96.06 184 ASN A O 1
ATOM 1445 N N . ILE A 1 185 ? 2.799 7.637 5.187 1.00 94.62 185 ILE A N 1
ATOM 1446 C CA . ILE A 1 185 ? 4.097 6.969 5.366 1.00 94.62 185 ILE A CA 1
ATOM 1447 C C . ILE A 1 185 ? 4.525 6.337 4.042 1.00 94.62 185 ILE A C 1
ATOM 1449 O O . ILE A 1 185 ? 3.686 5.625 3.439 1.00 94.62 185 ILE A O 1
#

Mean predicted aligned error: 4.16 Å

Organism: NCBI:txid412755

Nearest PDB structures (foldseek):
  8rpi-assembly3_F  TM=9.004E-01  e=2.697E-13  Janthinobacterium sp. HH01
  8rpj-assembly3_D  TM=8.901E-01  e=1.715E-13  Janthinobacterium sp. HH01
  8rpi-assembly1_A  TM=8.913E-01  e=4.524E-13  Janthinobacterium sp. HH01
  8rpj-assembly1_B  TM=8.900E-01  e=4.827E-13  Janthinobacterium sp. HH01
  8rpj-assembly2_C  TM=8.884E-01  e=2.766E-12  Janthinobacterium sp. HH01

InterPro domains:
  IPR012000 Thiamine pyrophosphate enzyme, central domain [PF00205] (65-168)
  IPR029035 DHS-like NAD/FAD-binding domain superfamily [SSF52467] (19-173)
  IPR029061 Thiamin diphosphate-binding fold [SSF52518] (3-39)
  IPR045229 Thiamine pyrophosphate enzyme [PTHR18968] (4-172)

Secondary structure (DSSP, 8-state):
-HHHHHHHHHHHHSSS---------HHHHTS---STTPPPP-PPPP---HHHHHHHHHHHHHHHTT-SSEEEEE-THHHHTT-HHHHHHHHHHHT--EEE-GGGTTTS-TT-TTB----STTS-HHHHHHHHT-SEEEEES----HHHH-S-GGGTTTT-EEEEE-S-GGGTSTTT-SS--SEE-

Radius of gyration: 20.13 Å; Cα contacts (8 Å, |Δi|>4): 285; chains: 1; bounding box: 50×36×63 Å